Protein AF-A0A819R8W4-F1 (afdb_monomer_lite)

Radius of gyration: 30.44 Å; chains: 1; bounding box: 72×54×70 Å

Sequence (232 aa):
MNHWIYLTEEINNDDEQEVPGNDEDNIDEPPKRHFRCRLLKTDFSFSNVCKHADYIHDYRADLDNNLWFCLTMVFPATQPRIDLERLIRSEASRTSITSIVGIQNCFIRENKEYRSKIKTDSNDIEYILSTEGENINALMTYYQIFDLCRIYTNNIHRMVEIFGIEAANRTLIREINRIFLDYMTYEGVYKSCNRFGLKTNGSSLQKRTFKTSTTSLKEVLLYDEHEQLKSP

InterPro domains:
  IPR007081 RNA polymerase Rpb1, domain 5 [PF04998] (89-182)
  IPR045867 DNA-directed RNA polymerase, subunit beta-prime [PTHR19376] (51-231)

Secondary structure (DSSP, 8-state):
---------------------------PPPP-----------HHHHHHHHHH-TTEEEEEE-TTT---EEEEE---TTSPPP-HHHHHHHHHTT--SS--TTEEEEEEEE-TTHHHH--SS-----EEEEEEE--HHHHGGGTTTS-GGG---S-HHHHHHHH-HHHHHHHHHHHHHHHHHHHHHTTSS---TTTTTHHHHS-HHHHHHHT-HHHHHHHHHHHT--------

Structure (mmCIF, N/CA/C/O backbone):
data_AF-A0A819R8W4-F1
#
_entry.id   AF-A0A819R8W4-F1
#
loop_
_atom_site.group_PDB
_atom_site.id
_atom_site.type_symbol
_atom_site.label_atom_id
_atom_site.label_alt_id
_atom_site.label_comp_id
_atom_site.label_asym_id
_atom_site.label_entity_id
_atom_site.label_seq_id
_atom_site.pdbx_PDB_ins_code
_atom_site.Cartn_x
_atom_site.Cartn_y
_atom_site.Cartn_z
_atom_site.occupancy
_atom_site.B_iso_or_equiv
_atom_site.auth_seq_id
_atom_site.auth_comp_id
_atom_site.auth_asym_id
_atom_site.auth_atom_id
_atom_site.pdbx_PDB_model_num
ATOM 1 N N . MET A 1 1 ? -8.411 4.639 0.342 1.00 29.98 1 MET A N 1
ATOM 2 C CA . MET A 1 1 ? -8.645 3.637 1.403 1.00 29.98 1 MET A CA 1
ATOM 3 C C . MET A 1 1 ? -7.505 2.660 1.264 1.00 29.98 1 MET A C 1
ATOM 5 O O . MET A 1 1 ? -7.318 2.143 0.172 1.00 29.98 1 MET A O 1
ATOM 9 N N . ASN A 1 2 ? -6.640 2.590 2.275 1.00 27.09 2 ASN A N 1
ATOM 10 C CA . ASN A 1 2 ? -5.274 2.102 2.085 1.00 27.09 2 ASN A CA 1
ATOM 11 C C . ASN A 1 2 ? -5.127 0.736 2.738 1.00 27.09 2 ASN A C 1
ATOM 13 O O . ASN A 1 2 ? -5.536 0.540 3.889 1.00 27.09 2 ASN A O 1
ATOM 17 N N . HIS A 1 3 ? -4.587 -0.194 1.961 1.00 27.64 3 HIS A N 1
ATOM 18 C CA . HIS A 1 3 ? -4.858 -1.605 2.125 1.00 27.64 3 HIS A CA 1
ATOM 19 C C . HIS A 1 3 ? -3.552 -2.384 2.288 1.00 27.64 3 HIS A C 1
ATOM 21 O O . HIS A 1 3 ? -2.772 -2.503 1.352 1.00 27.64 3 HIS A O 1
ATOM 27 N N . TRP A 1 4 ? -3.283 -2.829 3.521 1.00 26.86 4 TRP A N 1
ATOM 28 C CA . TRP A 1 4 ? -1.947 -3.232 3.973 1.00 26.86 4 TRP A CA 1
ATOM 29 C C . TRP A 1 4 ? -1.802 -4.754 4.072 1.00 26.86 4 TRP A C 1
ATOM 31 O O . TRP A 1 4 ? -2.498 -5.374 4.875 1.00 26.86 4 TRP A O 1
ATOM 41 N N . ILE A 1 5 ? -0.857 -5.333 3.325 1.00 29.25 5 ILE A N 1
ATOM 42 C CA . ILE A 1 5 ? -0.501 -6.761 3.378 1.00 29.25 5 ILE A CA 1
ATOM 43 C C . ILE A 1 5 ? 0.900 -6.919 3.985 1.00 29.25 5 ILE A C 1
ATOM 45 O O . ILE A 1 5 ? 1.868 -6.430 3.413 1.00 29.25 5 ILE A O 1
ATOM 49 N N . TYR A 1 6 ? 0.972 -7.608 5.128 1.00 29.94 6 TYR A N 1
ATOM 50 C CA . TYR A 1 6 ? 2.172 -7.934 5.914 1.00 29.94 6 TYR A CA 1
ATOM 51 C C . TYR A 1 6 ? 3.046 -9.006 5.241 1.00 29.94 6 TYR A C 1
ATOM 53 O O . TYR A 1 6 ? 2.430 -9.934 4.731 1.00 29.94 6 TYR A O 1
ATOM 61 N N . LEU A 1 7 ? 4.401 -8.927 5.297 1.00 33.81 7 LEU A N 1
ATOM 62 C CA . LEU A 1 7 ? 5.364 -10.065 5.150 1.00 33.81 7 LEU A CA 1
ATOM 63 C C . LEU A 1 7 ? 6.895 -9.793 5.229 1.00 33.81 7 LEU A C 1
ATOM 65 O O . LEU A 1 7 ? 7.342 -8.657 5.171 1.00 33.81 7 LEU A O 1
ATOM 69 N N . THR A 1 8 ? 7.709 -10.842 5.386 1.00 29.11 8 THR A N 1
ATOM 70 C CA . THR A 1 8 ? 9.073 -10.779 5.949 1.00 29.11 8 THR A CA 1
ATOM 71 C C . THR A 1 8 ? 10.229 -10.867 4.936 1.00 29.11 8 THR A C 1
ATOM 73 O O . THR A 1 8 ? 10.141 -11.702 4.044 1.00 29.11 8 THR A O 1
ATOM 76 N N . GLU A 1 9 ? 11.360 -10.173 5.149 1.00 30.03 9 GLU A N 1
ATOM 77 C CA . GLU A 1 9 ? 12.674 -10.568 4.587 1.00 30.03 9 GLU A CA 1
ATOM 78 C C . GLU A 1 9 ? 13.858 -9.962 5.382 1.00 30.03 9 GLU A C 1
ATOM 80 O O . GLU A 1 9 ? 13.752 -8.839 5.877 1.00 30.03 9 GLU A O 1
ATOM 85 N N . GLU A 1 10 ? 14.961 -10.712 5.525 1.00 30.31 10 GLU A N 1
ATOM 86 C CA . GLU A 1 10 ? 16.166 -10.363 6.307 1.00 30.31 10 GLU A CA 1
ATOM 87 C C . GLU A 1 10 ? 17.336 -9.932 5.403 1.00 30.31 10 GLU A C 1
ATOM 89 O O . GLU A 1 10 ? 17.687 -10.664 4.478 1.00 30.31 10 GLU A O 1
ATOM 94 N N . ILE A 1 11 ? 18.020 -8.820 5.716 1.00 33.00 11 ILE A N 1
ATOM 95 C CA . ILE A 1 11 ? 19.378 -8.519 5.214 1.00 33.00 11 ILE A CA 1
ATOM 96 C C . ILE A 1 11 ? 20.196 -7.861 6.342 1.00 33.00 11 ILE A C 1
ATOM 98 O O . ILE A 1 11 ? 19.704 -6.962 7.022 1.00 33.00 11 ILE A O 1
ATOM 102 N N . ASN A 1 12 ? 21.435 -8.328 6.541 1.00 28.22 12 ASN A N 1
ATOM 103 C CA . ASN A 1 12 ? 22.363 -7.845 7.573 1.00 28.22 12 ASN A CA 1
ATOM 104 C C . ASN A 1 12 ? 23.035 -6.503 7.219 1.00 28.22 12 ASN A C 1
ATOM 106 O O . ASN A 1 12 ? 23.137 -6.132 6.050 1.00 28.22 12 ASN A O 1
ATOM 110 N N . ASN A 1 13 ? 23.498 -5.812 8.265 1.00 31.56 13 ASN A N 1
ATOM 111 C CA . ASN A 1 13 ? 24.161 -4.503 8.239 1.00 31.56 13 ASN A CA 1
ATOM 112 C C . ASN A 1 13 ? 25.683 -4.589 7.971 1.00 31.56 13 ASN A C 1
ATOM 114 O O . ASN A 1 13 ? 26.210 -5.662 7.676 1.00 31.56 13 ASN A O 1
ATOM 118 N N . ASP A 1 14 ? 26.329 -3.433 8.189 1.00 26.78 14 ASP A N 1
ATOM 119 C CA . ASP A 1 14 ? 27.761 -3.155 8.403 1.00 26.78 14 ASP A CA 1
ATOM 120 C C . ASP A 1 14 ? 28.467 -2.664 7.109 1.00 26.78 14 ASP A C 1
ATOM 122 O O . ASP A 1 14 ? 28.271 -3.229 6.035 1.00 26.78 14 ASP A O 1
ATOM 126 N N . ASP A 1 15 ? 29.196 -1.534 7.072 1.00 29.19 15 ASP A N 1
ATOM 127 C CA . ASP A 1 15 ? 29.899 -0.776 8.131 1.00 29.19 15 ASP A CA 1
ATOM 128 C C . ASP A 1 15 ? 29.701 0.772 8.082 1.00 29.19 15 ASP A C 1
ATOM 130 O O . ASP A 1 15 ? 29.297 1.342 7.065 1.00 29.19 15 ASP A O 1
ATOM 134 N N . GLU A 1 16 ? 30.051 1.466 9.179 1.00 27.66 16 GLU A N 1
ATOM 135 C CA . GLU A 1 16 ? 30.148 2.940 9.307 1.00 27.66 16 GLU A CA 1
ATOM 136 C C . GLU A 1 16 ? 31.613 3.473 9.234 1.00 27.66 16 GLU A C 1
ATOM 138 O O . GLU A 1 16 ? 32.563 2.696 9.245 1.00 27.66 16 GLU A O 1
ATOM 143 N N . GLN A 1 17 ? 31.768 4.814 9.312 1.00 27.42 17 GLN A N 1
ATOM 144 C CA . GLN A 1 17 ? 32.985 5.602 9.661 1.00 27.42 17 GLN A CA 1
ATOM 145 C C . GLN A 1 17 ? 34.006 5.868 8.518 1.00 27.42 17 GLN A C 1
ATOM 147 O O . GLN A 1 17 ? 34.204 5.042 7.638 1.00 27.42 17 GLN A O 1
ATOM 152 N N . GLU A 1 18 ? 34.691 7.023 8.418 1.00 25.81 18 GLU A N 1
ATOM 153 C CA . GLU A 1 18 ? 34.688 8.274 9.214 1.00 25.81 18 GLU A CA 1
ATOM 154 C C . GLU A 1 18 ? 35.167 9.492 8.369 1.00 25.81 18 GLU A C 1
ATOM 156 O O . GLU A 1 18 ? 35.577 9.335 7.218 1.00 25.81 18 GLU A O 1
ATOM 161 N N . VAL A 1 19 ? 35.129 10.715 8.926 1.00 30.14 19 VAL A N 1
ATOM 162 C CA . VAL A 1 19 ? 35.476 11.995 8.253 1.00 30.14 19 VAL A CA 1
ATOM 163 C C . VAL A 1 19 ? 36.651 12.703 8.945 1.00 30.14 19 VAL A C 1
ATOM 165 O O . VAL A 1 19 ? 36.695 12.736 10.173 1.00 30.14 19 VAL A O 1
ATOM 168 N N . PRO A 1 20 ? 37.528 13.391 8.187 1.00 27.83 20 PRO A N 1
ATOM 169 C CA . PRO A 1 20 ? 38.067 14.676 8.653 1.00 27.83 20 PRO A CA 1
ATOM 170 C C . PRO A 1 20 ? 38.037 15.800 7.589 1.00 27.83 20 PRO A C 1
ATOM 172 O O . PRO A 1 20 ? 38.145 15.548 6.390 1.00 27.83 20 PRO A O 1
ATOM 175 N N . GLY A 1 21 ? 37.911 17.057 8.044 1.00 25.00 21 GLY A N 1
ATOM 176 C CA . GLY A 1 21 ? 38.137 18.273 7.234 1.00 25.00 21 GLY A CA 1
ATOM 177 C C . GLY A 1 21 ? 39.636 18.602 7.062 1.00 25.00 21 GLY A C 1
ATOM 178 O O . GLY A 1 21 ? 40.483 17.822 7.488 1.00 25.00 21 GLY A O 1
ATOM 179 N N . ASN A 1 22 ? 40.044 19.744 6.499 1.00 25.38 22 ASN A N 1
ATOM 180 C CA . ASN A 1 22 ? 39.301 20.963 6.144 1.00 25.38 22 ASN A CA 1
ATOM 181 C C . ASN A 1 22 ? 40.111 21.792 5.094 1.00 25.38 22 ASN A C 1
ATOM 183 O O . ASN A 1 22 ? 41.208 21.381 4.725 1.00 25.38 22 ASN A O 1
ATOM 187 N N . ASP A 1 23 ? 39.596 22.969 4.707 1.00 25.84 23 ASP A N 1
ATOM 188 C CA . ASP A 1 23 ? 40.301 24.128 4.096 1.00 25.84 23 ASP A CA 1
ATOM 189 C C . ASP A 1 23 ? 40.414 24.267 2.544 1.00 25.84 23 ASP A C 1
ATOM 191 O O . ASP A 1 23 ? 41.297 23.731 1.883 1.00 25.84 23 ASP A O 1
ATOM 195 N N . GLU A 1 24 ? 39.504 25.111 2.028 1.00 28.67 24 GLU A N 1
ATOM 196 C CA . GLU A 1 24 ? 39.645 26.198 1.024 1.00 28.67 24 GLU A CA 1
ATOM 197 C C . GLU A 1 24 ? 40.112 25.951 -0.442 1.00 28.67 24 GLU A C 1
ATOM 199 O O . GLU A 1 24 ? 41.286 25.808 -0.775 1.00 28.67 24 GLU A O 1
ATOM 204 N N . ASP A 1 25 ? 39.126 26.094 -1.342 1.00 32.88 25 ASP A N 1
ATOM 205 C CA . ASP A 1 25 ? 39.148 26.815 -2.627 1.00 32.88 25 ASP A CA 1
ATOM 206 C C . ASP A 1 25 ? 40.275 26.568 -3.654 1.00 32.88 25 ASP A C 1
ATOM 208 O O . ASP A 1 25 ? 41.183 27.378 -3.843 1.00 32.88 25 ASP A O 1
ATOM 212 N N . ASN A 1 26 ? 40.071 25.555 -4.506 1.00 27.78 26 ASN A N 1
ATOM 213 C CA . ASN A 1 26 ? 40.420 25.632 -5.933 1.00 27.78 26 ASN A CA 1
ATOM 214 C C . ASN A 1 26 ? 39.303 25.016 -6.796 1.00 27.78 26 ASN A C 1
ATOM 216 O O . ASN A 1 26 ? 38.892 23.876 -6.583 1.00 27.78 26 ASN A O 1
ATOM 220 N N . ILE A 1 27 ? 38.810 25.771 -7.785 1.00 35.06 27 ILE A N 1
ATOM 221 C CA . ILE A 1 27 ? 37.805 25.299 -8.751 1.00 35.06 27 ILE A CA 1
ATOM 222 C C . ILE A 1 27 ? 38.537 24.630 -9.921 1.00 35.06 27 ILE A C 1
ATOM 224 O O . ILE A 1 27 ? 38.795 25.263 -10.945 1.00 35.06 27 ILE A O 1
ATOM 228 N N . ASP A 1 28 ? 38.870 23.350 -9.765 1.00 33.34 28 ASP A N 1
ATOM 229 C CA . ASP A 1 28 ? 39.413 22.532 -10.853 1.00 33.34 28 ASP A CA 1
ATOM 230 C C . ASP A 1 28 ? 38.293 21.982 -11.755 1.00 33.34 28 ASP A C 1
ATOM 232 O O . ASP A 1 28 ? 37.333 21.357 -11.294 1.00 33.34 28 ASP A O 1
ATOM 236 N N . GLU A 1 29 ? 38.426 22.177 -13.073 1.00 34.22 29 GLU A N 1
ATOM 237 C CA . GLU A 1 29 ? 37.558 21.527 -14.061 1.00 34.22 29 GLU A CA 1
ATOM 238 C C . GLU A 1 29 ? 37.689 19.990 -13.979 1.00 34.22 29 GLU A C 1
ATOM 240 O O . GLU A 1 29 ? 38.801 19.467 -13.846 1.00 34.22 29 GLU A O 1
ATOM 245 N N . PRO A 1 30 ? 36.594 19.218 -14.128 1.00 31.61 30 PRO A N 1
ATOM 246 C CA . PRO A 1 30 ? 36.661 17.766 -14.018 1.00 31.61 30 PRO A CA 1
ATOM 247 C C . PRO A 1 30 ? 37.556 17.161 -15.118 1.00 31.61 30 PRO A C 1
ATOM 249 O O . PRO A 1 30 ? 37.399 17.483 -16.304 1.00 31.61 30 PRO A O 1
ATOM 252 N N . PRO A 1 31 ? 38.473 16.235 -14.775 1.00 28.98 31 PRO A N 1
ATOM 253 C CA . PRO A 1 31 ? 39.447 15.715 -15.723 1.00 28.98 31 PRO A CA 1
ATOM 254 C C . PRO A 1 31 ? 38.762 14.917 -16.836 1.00 28.98 31 PRO A C 1
ATOM 256 O O . PRO A 1 31 ? 38.047 13.943 -16.583 1.00 28.98 31 PRO A O 1
ATOM 259 N N . LYS A 1 32 ? 39.044 15.288 -18.091 1.00 32.16 32 LYS A N 1
ATOM 260 C CA . LYS A 1 32 ? 38.551 14.618 -19.307 1.00 32.16 32 LYS A CA 1
ATOM 261 C C . LYS A 1 32 ? 39.149 13.210 -19.438 1.00 32.16 32 LYS A C 1
ATOM 263 O O . LYS A 1 32 ? 40.099 12.983 -20.185 1.00 32.16 32 LYS A O 1
ATOM 268 N N . ARG A 1 33 ? 38.592 12.244 -18.702 1.00 29.75 33 ARG A N 1
ATOM 269 C CA . ARG A 1 33 ? 38.975 10.827 -18.770 1.00 29.75 33 ARG A CA 1
ATOM 270 C C . ARG A 1 33 ? 38.584 10.247 -20.132 1.00 29.75 33 ARG A C 1
ATOM 272 O O . ARG A 1 33 ? 37.415 9.978 -20.396 1.00 29.75 33 ARG A O 1
ATOM 279 N N . HIS A 1 34 ? 39.572 10.013 -20.995 1.00 30.31 34 HIS A N 1
ATOM 280 C CA . HIS A 1 34 ? 39.388 9.225 -22.215 1.00 30.31 34 HIS A CA 1
ATOM 281 C C . HIS A 1 34 ? 39.118 7.752 -21.861 1.00 30.31 34 HIS A C 1
ATOM 283 O O . HIS A 1 34 ? 40.042 6.954 -21.697 1.00 30.31 34 HIS A O 1
ATOM 289 N N . PHE A 1 35 ? 37.842 7.375 -21.773 1.00 27.83 35 PHE A N 1
ATOM 290 C CA . PHE A 1 35 ? 37.439 5.983 -21.583 1.00 27.83 35 PHE A CA 1
ATOM 291 C C . PHE A 1 35 ? 37.634 5.173 -22.870 1.00 27.83 35 PHE A C 1
ATOM 293 O O . PHE A 1 35 ? 36.845 5.231 -23.816 1.00 27.83 35 PHE A O 1
ATOM 300 N N . ARG A 1 36 ? 38.715 4.390 -22.898 1.00 26.67 36 ARG A N 1
ATOM 301 C CA . ARG A 1 36 ? 39.070 3.486 -23.996 1.00 26.67 36 ARG A CA 1
ATOM 302 C C . ARG A 1 36 ? 38.192 2.228 -23.957 1.00 26.67 36 ARG A C 1
ATOM 304 O O . ARG A 1 36 ? 38.630 1.174 -23.505 1.00 26.67 36 ARG A O 1
ATOM 311 N N . CYS A 1 37 ? 36.951 2.350 -24.424 1.00 30.33 37 CYS A N 1
ATOM 312 C CA . CYS A 1 37 ? 35.981 1.253 -24.429 1.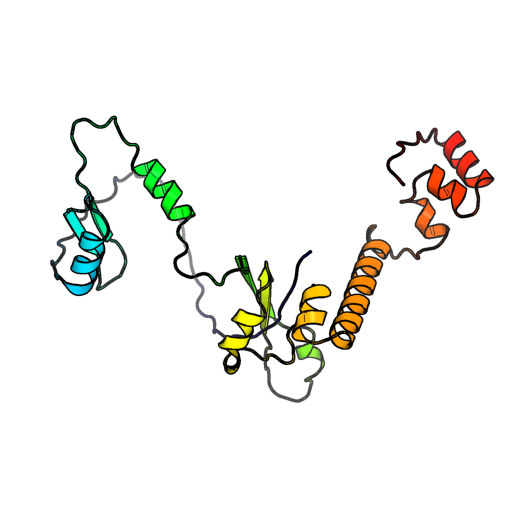00 30.33 37 CYS A CA 1
ATOM 313 C C . CYS A 1 37 ? 36.440 0.093 -25.329 1.00 30.33 37 CYS A C 1
ATOM 315 O O . CYS A 1 37 ? 36.683 0.274 -26.526 1.00 30.33 37 CYS A O 1
ATOM 317 N N . ARG A 1 38 ? 36.527 -1.115 -24.763 1.00 30.00 38 ARG A N 1
ATOM 318 C CA . ARG A 1 38 ? 36.745 -2.356 -25.515 1.00 30.00 38 ARG A CA 1
ATOM 319 C C . ARG A 1 38 ? 35.391 -2.805 -26.074 1.00 30.00 38 ARG A C 1
ATOM 321 O O . ARG A 1 38 ? 34.535 -3.258 -25.330 1.00 30.00 38 ARG A O 1
ATOM 328 N N . LEU A 1 39 ? 35.189 -2.634 -27.380 1.00 36.03 39 LEU A N 1
ATOM 329 C CA . LEU A 1 39 ? 33.935 -2.962 -28.070 1.00 36.03 39 LEU A CA 1
ATOM 330 C C . LEU A 1 39 ? 33.688 -4.480 -28.100 1.00 36.03 39 LEU A C 1
ATOM 332 O O . LEU A 1 39 ? 34.112 -5.158 -29.035 1.00 36.03 39 LEU A O 1
ATOM 336 N N . LEU A 1 40 ? 32.966 -5.005 -27.110 1.00 39.81 40 LEU A N 1
ATOM 337 C CA . LEU A 1 40 ? 32.351 -6.328 -27.188 1.00 39.81 40 LEU A CA 1
ATOM 338 C C . LEU A 1 40 ? 30.942 -6.190 -27.774 1.00 39.81 40 LEU A C 1
ATOM 340 O O . LEU A 1 40 ? 29.994 -5.801 -27.097 1.00 39.81 40 LEU A O 1
ATOM 344 N N . LYS A 1 41 ? 30.809 -6.506 -29.066 1.00 43.34 41 LYS A N 1
ATOM 345 C CA . LYS A 1 41 ? 29.503 -6.732 -29.690 1.00 43.34 41 LYS A CA 1
ATOM 346 C C . LYS A 1 41 ? 28.918 -8.035 -29.148 1.00 43.34 41 LYS A C 1
ATOM 348 O O . LYS A 1 41 ? 29.365 -9.110 -29.534 1.00 43.34 41 LYS A O 1
ATOM 353 N N . THR A 1 42 ? 27.908 -7.949 -28.288 1.00 42.50 42 THR A N 1
ATOM 354 C CA . THR A 1 42 ? 27.016 -9.081 -28.004 1.00 42.50 42 THR A CA 1
ATOM 355 C C . THR A 1 42 ? 25.734 -8.903 -28.812 1.00 42.50 42 THR A C 1
ATOM 357 O O . THR A 1 42 ? 24.849 -8.127 -28.445 1.00 42.50 42 THR A O 1
ATOM 360 N N . ASP A 1 43 ? 25.636 -9.610 -29.935 1.00 50.56 43 ASP A N 1
ATOM 361 C CA . ASP A 1 43 ? 24.649 -9.319 -30.985 1.00 50.56 43 ASP A CA 1
ATOM 362 C C . ASP A 1 43 ? 23.182 -9.606 -30.593 1.00 50.56 43 ASP A C 1
ATOM 364 O O . ASP A 1 43 ? 22.257 -9.141 -31.262 1.00 50.56 43 ASP A O 1
ATOM 368 N N . PHE A 1 44 ? 22.937 -10.348 -29.506 1.00 48.62 44 PHE A N 1
ATOM 369 C CA . PHE A 1 44 ? 21.600 -10.844 -29.163 1.00 48.62 44 PHE A CA 1
ATOM 370 C C . PHE A 1 44 ? 20.619 -9.725 -28.770 1.00 48.62 44 PHE A C 1
ATOM 372 O O . PHE A 1 44 ? 19.549 -9.615 -29.370 1.00 48.62 44 PHE A O 1
ATOM 379 N N . SER A 1 45 ? 21.003 -8.852 -27.827 1.00 54.22 45 SER A N 1
ATOM 380 C CA . SER A 1 45 ? 20.183 -7.696 -27.418 1.00 54.22 45 SER A CA 1
ATOM 381 C C . SER A 1 45 ? 20.087 -6.652 -28.540 1.00 54.22 45 SER A C 1
ATOM 383 O O . SER A 1 45 ? 18.992 -6.223 -28.912 1.00 54.22 45 SER A O 1
ATOM 385 N N . PHE A 1 46 ? 21.229 -6.343 -29.170 1.00 57.72 46 PHE A N 1
ATOM 386 C CA . PHE A 1 46 ? 21.340 -5.422 -30.306 1.00 57.72 46 PHE A CA 1
ATOM 387 C C . PHE A 1 46 ? 20.335 -5.744 -31.421 1.00 57.72 46 PHE A C 1
ATOM 389 O O . PHE A 1 46 ? 19.597 -4.871 -31.878 1.00 57.72 46 PHE A O 1
ATOM 396 N N . SER A 1 47 ? 20.251 -7.019 -31.819 1.00 57.22 47 SER A N 1
ATOM 397 C CA . SER A 1 47 ? 19.385 -7.428 -32.925 1.00 57.22 47 SER A CA 1
ATOM 398 C C . SER A 1 47 ? 17.888 -7.317 -32.625 1.00 57.22 47 SER A C 1
ATOM 400 O O . SER A 1 47 ? 17.105 -7.365 -33.567 1.00 57.22 47 SER A O 1
ATOM 402 N N . ASN A 1 48 ? 17.463 -7.211 -31.364 1.00 63.91 48 ASN A N 1
ATOM 403 C CA . ASN A 1 48 ? 16.046 -7.086 -31.011 1.00 63.91 48 ASN A CA 1
ATOM 404 C C . ASN A 1 48 ? 15.629 -5.618 -30.878 1.00 63.91 48 ASN A C 1
ATOM 406 O O . ASN A 1 48 ? 14.580 -5.243 -31.396 1.00 63.91 48 ASN A O 1
ATOM 410 N N . VAL A 1 49 ? 16.480 -4.770 -30.288 1.00 67.50 49 VAL A N 1
ATOM 411 C CA . VAL A 1 49 ? 16.219 -3.324 -30.164 1.00 67.50 49 VAL A CA 1
ATOM 412 C C . VAL A 1 49 ? 16.087 -2.671 -31.546 1.00 67.50 49 VAL A C 1
ATOM 414 O O . VAL A 1 49 ? 15.087 -2.009 -31.821 1.00 67.50 49 VAL A O 1
ATOM 417 N N . CYS A 1 50 ? 17.026 -2.933 -32.462 1.00 63.75 50 CYS A N 1
ATOM 418 C CA . CYS A 1 50 ? 17.006 -2.349 -33.809 1.00 63.75 50 CYS A CA 1
ATOM 419 C C . CYS A 1 50 ? 15.890 -2.905 -34.724 1.00 63.75 50 CYS A C 1
ATOM 421 O O . CYS A 1 50 ? 15.645 -2.345 -35.785 1.00 63.75 50 CYS A O 1
ATOM 423 N N . LYS A 1 51 ? 15.198 -3.993 -34.341 1.00 69.44 51 LYS A N 1
ATOM 424 C CA . LYS A 1 51 ? 14.021 -4.520 -35.069 1.00 69.44 51 LYS A CA 1
ATOM 425 C C . LYS A 1 51 ? 12.697 -3.895 -34.621 1.00 69.44 51 LYS A C 1
ATOM 427 O O . LYS A 1 51 ? 11.683 -4.123 -35.274 1.00 69.44 51 LYS A O 1
ATOM 432 N N . HIS A 1 52 ? 12.667 -3.186 -33.492 1.00 69.31 52 HIS A N 1
ATOM 433 C CA . HIS A 1 52 ? 11.427 -2.653 -32.916 1.00 69.31 52 HIS A CA 1
ATOM 434 C C . HIS A 1 52 ? 11.168 -1.173 -33.224 1.00 69.31 52 HIS A C 1
ATOM 436 O O . HIS A 1 52 ? 10.054 -0.712 -32.986 1.00 69.31 52 HIS A O 1
ATOM 442 N N . ALA A 1 53 ? 12.139 -0.432 -33.769 1.00 73.62 53 ALA A N 1
ATOM 443 C CA . ALA A 1 53 ? 11.926 0.953 -34.183 1.00 73.62 53 ALA A CA 1
ATOM 444 C C . ALA A 1 53 ? 12.803 1.353 -35.377 1.00 73.62 53 ALA A C 1
ATOM 446 O O . ALA A 1 53 ? 14.030 1.322 -35.292 1.00 73.62 53 ALA A O 1
ATOM 447 N N . ASP A 1 54 ? 12.162 1.841 -36.442 1.00 75.62 54 ASP A N 1
ATOM 448 C CA . ASP A 1 54 ? 12.799 2.240 -37.710 1.00 75.62 54 ASP A CA 1
ATOM 449 C C . ASP A 1 54 ? 13.808 3.399 -37.574 1.00 75.62 54 ASP A C 1
ATOM 451 O O . ASP A 1 54 ? 14.630 3.630 -38.459 1.00 75.62 54 ASP A O 1
ATOM 455 N N . TYR A 1 55 ? 13.751 4.142 -36.463 1.00 80.88 55 TYR A N 1
ATOM 456 C CA . TYR A 1 55 ? 14.615 5.292 -36.184 1.00 80.88 55 TYR A CA 1
ATOM 457 C C . TYR A 1 55 ? 15.901 4.932 -35.418 1.00 80.88 55 TYR A C 1
ATOM 459 O O . TYR A 1 55 ? 16.738 5.812 -35.215 1.00 80.88 55 TYR A O 1
ATOM 467 N N . ILE A 1 56 ? 16.077 3.681 -34.970 1.00 82.25 56 ILE A N 1
ATOM 468 C CA . ILE A 1 56 ? 17.259 3.234 -34.210 1.00 82.25 56 ILE A CA 1
ATOM 469 C C . ILE A 1 56 ? 18.288 2.610 -35.161 1.00 82.25 56 ILE A C 1
ATOM 471 O O . ILE A 1 56 ? 18.001 1.625 -35.833 1.00 82.25 56 ILE A O 1
ATOM 475 N N . HIS A 1 57 ? 19.509 3.153 -35.181 1.00 81.44 57 HIS A N 1
ATOM 476 C CA . HIS A 1 57 ? 20.589 2.692 -36.063 1.00 81.44 57 HIS A CA 1
ATOM 477 C C . HIS A 1 57 ? 21.706 1.935 -35.323 1.00 81.44 57 HIS A C 1
ATOM 479 O O . HIS A 1 57 ? 22.276 0.988 -35.862 1.00 81.44 57 HIS A O 1
ATOM 485 N N . ASP A 1 58 ? 22.070 2.357 -34.110 1.00 79.94 58 ASP A N 1
ATOM 486 C CA . ASP A 1 58 ? 23.104 1.694 -33.302 1.00 79.94 58 ASP A CA 1
ATOM 487 C C . ASP A 1 58 ? 22.713 1.713 -31.818 1.00 79.94 58 ASP A C 1
ATOM 489 O O . ASP A 1 58 ? 22.114 2.676 -31.332 1.00 79.94 58 ASP A O 1
ATOM 493 N N . TYR A 1 59 ? 23.063 0.652 -31.100 1.00 84.19 59 TYR A N 1
ATOM 494 C CA . TYR A 1 59 ? 22.816 0.474 -29.676 1.00 84.19 59 TYR A CA 1
ATOM 495 C C . TYR A 1 59 ? 24.041 -0.187 -29.048 1.00 84.19 59 TYR A C 1
ATOM 497 O O . TYR A 1 59 ? 24.465 -1.267 -29.457 1.00 84.19 59 TYR A O 1
ATOM 505 N N . ARG A 1 60 ? 24.621 0.461 -28.040 1.00 83.38 60 ARG A N 1
ATOM 506 C CA . ARG A 1 60 ? 25.785 -0.046 -27.306 1.00 83.38 60 ARG A CA 1
ATOM 507 C C . ARG A 1 60 ? 25.493 0.034 -25.819 1.00 83.38 60 ARG A C 1
ATOM 509 O O . ARG A 1 60 ? 24.992 1.056 -25.367 1.00 83.38 60 ARG A O 1
ATOM 516 N N . ALA A 1 61 ? 25.831 -1.002 -25.069 1.00 83.75 61 ALA A N 1
ATOM 517 C CA . ALA A 1 61 ? 25.698 -1.029 -23.618 1.00 83.75 61 ALA A CA 1
ATOM 518 C C . ALA A 1 61 ? 26.976 -1.589 -22.992 1.00 83.75 61 ALA A C 1
ATOM 520 O O . ALA A 1 61 ? 27.651 -2.425 -23.597 1.00 83.75 61 ALA A O 1
ATOM 521 N N . ASP A 1 62 ? 27.300 -1.120 -21.792 1.00 87.69 62 ASP A N 1
ATOM 522 C CA . ASP A 1 62 ? 28.336 -1.712 -20.950 1.00 87.69 62 ASP A CA 1
ATOM 523 C C . ASP A 1 62 ? 27.774 -2.963 -20.272 1.00 87.69 62 ASP A C 1
ATOM 525 O O . ASP A 1 62 ? 26.997 -2.854 -19.331 1.00 87.69 62 ASP A O 1
ATOM 529 N N . LEU A 1 63 ? 28.134 -4.148 -20.764 1.00 79.75 63 LEU A N 1
ATOM 530 C CA . LEU A 1 63 ? 27.683 -5.422 -20.189 1.00 79.75 63 LEU A CA 1
ATOM 531 C C . LEU A 1 63 ? 28.542 -5.882 -19.006 1.00 79.75 63 LEU A C 1
ATOM 533 O O . LEU A 1 63 ? 28.105 -6.744 -18.246 1.00 79.75 63 LEU A O 1
ATOM 537 N N . ASP A 1 64 ? 29.744 -5.319 -18.856 1.00 84.56 64 ASP A N 1
ATOM 538 C CA . ASP A 1 64 ? 30.680 -5.697 -17.799 1.00 84.56 64 ASP A CA 1
ATOM 539 C C . ASP A 1 64 ? 30.287 -5.011 -16.479 1.00 84.56 64 ASP A C 1
ATOM 541 O O . ASP A 1 64 ? 30.294 -5.644 -15.426 1.00 84.56 64 ASP A O 1
ATOM 545 N N . ASN A 1 65 ? 29.893 -3.729 -16.536 1.00 84.25 65 ASN A N 1
ATOM 546 C CA . ASN A 1 65 ? 29.542 -2.930 -15.353 1.00 84.25 65 ASN A CA 1
ATOM 547 C C . ASN A 1 65 ? 28.075 -2.457 -15.315 1.00 84.25 65 ASN A C 1
ATOM 549 O O . ASN A 1 65 ? 27.642 -1.942 -14.288 1.00 84.25 65 ASN A O 1
ATOM 553 N N . ASN A 1 66 ? 27.308 -2.578 -16.408 1.00 83.75 66 ASN A N 1
ATOM 554 C CA . ASN A 1 66 ? 25.918 -2.092 -16.528 1.00 83.75 66 ASN A CA 1
ATOM 555 C C . ASN A 1 66 ? 25.720 -0.588 -16.220 1.00 83.75 66 ASN A C 1
ATOM 557 O O . ASN A 1 66 ? 24.618 -0.152 -15.894 1.00 83.75 66 ASN A O 1
ATOM 561 N N . LEU A 1 67 ? 26.778 0.223 -16.351 1.00 87.88 67 LEU A N 1
ATOM 562 C CA . LEU A 1 67 ? 26.780 1.640 -15.957 1.00 87.88 67 LEU A CA 1
ATOM 563 C C . LEU A 1 67 ? 26.156 2.589 -16.989 1.00 87.88 67 LEU A C 1
ATOM 565 O O . LEU A 1 67 ? 25.686 3.666 -16.625 1.00 87.88 67 LEU A O 1
ATOM 569 N N . TRP A 1 68 ? 26.199 2.247 -18.278 1.00 86.00 68 TRP A N 1
ATOM 570 C CA . TRP A 1 68 ? 25.739 3.133 -19.348 1.00 86.00 68 TRP A CA 1
ATOM 571 C C . TRP A 1 68 ? 25.272 2.369 -20.587 1.00 86.00 68 TRP A C 1
ATOM 573 O O . TRP A 1 68 ? 25.724 1.262 -20.888 1.00 86.00 68 TRP A O 1
ATOM 583 N N . PHE A 1 69 ? 24.403 3.025 -21.354 1.00 88.44 69 PHE A N 1
ATOM 584 C CA . PHE A 1 69 ? 24.083 2.659 -22.726 1.00 88.44 69 PHE A CA 1
ATOM 585 C C . PHE A 1 69 ? 24.114 3.901 -23.624 1.00 88.44 69 PHE A C 1
ATOM 587 O O . PHE A 1 69 ? 23.966 5.034 -23.169 1.00 88.44 69 PHE A O 1
ATOM 594 N N . CYS A 1 70 ? 24.328 3.684 -24.915 1.00 86.06 70 CYS A N 1
ATOM 595 C CA . CYS A 1 70 ? 24.378 4.699 -25.952 1.00 86.06 70 CYS A CA 1
ATOM 596 C C . CYS A 1 70 ? 23.467 4.257 -27.101 1.00 86.06 70 CYS A C 1
ATOM 598 O O . CYS A 1 70 ? 23.666 3.189 -27.685 1.00 86.06 70 CYS A O 1
ATOM 600 N N . LEU A 1 71 ? 22.463 5.079 -27.408 1.00 86.94 71 LEU A N 1
ATOM 601 C CA . LEU A 1 71 ? 21.498 4.855 -28.478 1.00 86.94 71 LEU A CA 1
ATOM 602 C C . LEU A 1 71 ? 21.722 5.891 -29.584 1.00 86.94 71 LEU A C 1
ATOM 604 O O . LEU A 1 71 ? 21.625 7.092 -29.339 1.00 86.94 71 LEU A O 1
ATOM 608 N N . THR A 1 72 ? 22.001 5.434 -30.802 1.00 86.69 72 THR A N 1
ATOM 609 C CA . THR A 1 72 ? 22.122 6.295 -31.985 1.00 86.69 72 THR A CA 1
ATOM 610 C C . THR A 1 72 ? 20.824 6.235 -32.776 1.00 86.69 72 THR A C 1
ATOM 612 O O . THR A 1 72 ? 20.500 5.203 -33.369 1.00 86.69 72 THR A O 1
ATOM 615 N N . MET A 1 73 ? 20.091 7.348 -32.789 1.00 84.25 73 MET A N 1
ATOM 616 C CA . MET A 1 73 ? 18.857 7.509 -33.558 1.00 84.25 73 MET A CA 1
ATOM 617 C C . MET A 1 73 ? 19.087 8.397 -34.782 1.00 84.25 73 MET A C 1
ATOM 619 O O . MET A 1 73 ? 19.878 9.340 -34.726 1.00 84.25 73 MET A O 1
ATOM 623 N N . VAL A 1 74 ? 18.380 8.114 -35.875 1.00 85.31 74 VAL A N 1
ATOM 624 C CA . VAL A 1 74 ? 18.453 8.872 -37.131 1.00 85.31 74 VAL A CA 1
ATOM 625 C C . VAL A 1 74 ? 17.069 9.421 -37.463 1.00 85.31 74 VAL A C 1
ATOM 627 O O . VAL A 1 74 ? 16.115 8.663 -37.617 1.00 85.31 74 VAL A O 1
ATOM 630 N N . PHE A 1 75 ? 16.965 10.744 -37.594 1.00 83.69 75 PHE A N 1
ATOM 631 C CA . PHE A 1 75 ? 15.714 11.447 -37.892 1.00 83.69 75 PHE A CA 1
AT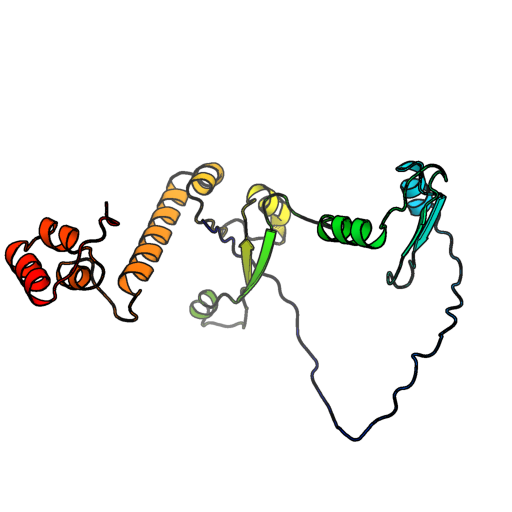OM 632 C C . PHE A 1 75 ? 15.767 12.109 -39.281 1.00 83.69 75 PHE A C 1
ATOM 634 O O . PHE A 1 75 ? 16.820 12.632 -39.661 1.00 83.69 75 PHE A O 1
ATOM 641 N N . PRO A 1 76 ? 14.659 12.136 -40.047 1.00 84.81 76 PRO A N 1
ATOM 642 C CA . PRO A 1 76 ? 14.592 12.867 -41.311 1.00 84.81 76 PRO A CA 1
ATOM 643 C C . PRO A 1 76 ? 14.823 14.375 -41.129 1.00 84.81 76 PRO A C 1
ATOM 645 O O . PRO A 1 76 ? 14.198 15.015 -40.285 1.00 84.81 76 PRO A O 1
ATOM 648 N N . ALA A 1 77 ? 15.653 14.971 -41.990 1.00 77.75 77 ALA A N 1
ATOM 649 C CA . ALA A 1 77 ? 16.025 16.392 -41.925 1.00 77.75 77 ALA A CA 1
ATOM 650 C C . ALA A 1 77 ? 14.862 17.390 -42.149 1.00 77.75 77 ALA A C 1
ATOM 652 O O . ALA A 1 77 ? 15.048 18.596 -42.014 1.00 77.75 77 ALA A O 1
ATOM 653 N N . THR A 1 78 ? 13.670 16.903 -42.504 1.00 80.81 78 THR A N 1
ATOM 654 C CA . THR A 1 78 ? 12.438 17.689 -42.676 1.00 80.81 78 THR A CA 1
ATOM 655 C C . THR A 1 78 ? 11.668 17.936 -41.375 1.00 80.81 78 THR A C 1
ATOM 657 O O . THR A 1 78 ? 10.711 18.710 -41.387 1.00 80.81 78 THR A O 1
ATOM 660 N N . GLN A 1 79 ? 12.036 17.294 -40.261 1.00 75.38 79 GLN A N 1
ATOM 661 C CA . GLN A 1 79 ? 11.354 17.478 -38.976 1.00 75.38 79 GLN A CA 1
ATOM 662 C C . GLN A 1 79 ? 11.794 18.765 -38.244 1.00 75.38 79 GLN A C 1
ATOM 664 O O . GLN A 1 79 ? 12.937 19.206 -38.385 1.00 75.38 79 GLN A O 1
ATOM 669 N N . PRO A 1 80 ? 10.905 19.382 -37.437 1.00 81.81 80 PRO A N 1
ATOM 670 C CA . PRO A 1 80 ? 11.271 20.497 -36.564 1.00 81.81 80 PRO A CA 1
ATOM 671 C C . PRO A 1 80 ? 12.275 20.056 -35.486 1.00 81.81 80 PRO A C 1
ATOM 673 O O . PRO A 1 80 ? 12.427 18.868 -35.211 1.00 81.81 80 PRO A O 1
ATOM 676 N N . ARG A 1 81 ? 12.938 21.017 -34.827 1.00 80.25 81 ARG A N 1
ATOM 677 C CA . ARG A 1 81 ? 13.848 20.733 -33.702 1.00 80.25 81 ARG A CA 1
ATOM 678 C C . ARG A 1 81 ? 13.120 19.975 -32.585 1.00 80.25 81 ARG A C 1
ATOM 680 O O . ARG A 1 81 ? 12.209 20.521 -31.968 1.00 80.25 81 ARG A O 1
ATOM 687 N N . ILE A 1 82 ? 13.561 18.747 -32.317 1.00 83.19 82 ILE A N 1
ATOM 688 C CA . ILE A 1 82 ? 13.050 17.888 -31.243 1.00 83.19 82 ILE A CA 1
ATOM 689 C C . ILE A 1 82 ? 13.903 18.098 -29.988 1.00 83.19 82 ILE A C 1
ATOM 691 O O . ILE A 1 82 ? 15.122 17.937 -30.027 1.00 83.19 82 ILE A O 1
ATOM 695 N N . ASP A 1 83 ? 13.258 18.415 -28.866 1.00 89.12 83 ASP A N 1
ATOM 696 C CA . ASP A 1 83 ? 13.879 18.387 -27.539 1.00 89.12 83 ASP A CA 1
ATOM 697 C C . ASP A 1 83 ? 13.920 16.936 -27.029 1.00 89.12 83 ASP A C 1
ATOM 699 O O . ASP A 1 83 ? 13.009 16.450 -26.351 1.00 89.12 83 ASP A O 1
ATOM 703 N N . LEU A 1 84 ? 14.973 16.219 -27.432 1.00 86.56 84 LEU A N 1
ATOM 704 C CA . LEU A 1 84 ? 15.200 14.831 -27.028 1.00 86.56 84 LEU A CA 1
ATOM 705 C C . LEU A 1 84 ? 15.454 14.701 -25.524 1.00 86.56 84 LEU A C 1
ATOM 707 O O . LEU A 1 84 ? 15.080 13.687 -24.948 1.00 86.56 84 LEU A O 1
ATOM 711 N N . GLU A 1 85 ? 16.051 15.703 -24.875 1.00 89.75 85 GLU A N 1
ATOM 712 C CA . GLU A 1 85 ? 16.343 15.650 -23.440 1.00 89.75 85 GLU A CA 1
ATOM 713 C C . GLU A 1 85 ? 15.044 15.617 -22.630 1.00 89.75 85 GLU A C 1
ATOM 715 O O . GLU A 1 85 ? 14.860 14.756 -21.765 1.00 89.75 85 GLU A O 1
ATOM 720 N N . ARG A 1 86 ? 14.101 16.511 -22.950 1.00 91.56 86 ARG A N 1
ATOM 721 C CA . ARG A 1 86 ? 12.786 16.533 -22.310 1.00 91.56 86 ARG A CA 1
ATOM 722 C C . ARG A 1 86 ? 11.975 15.276 -22.610 1.00 91.56 86 ARG A C 1
ATOM 724 O O . ARG A 1 86 ? 11.343 14.768 -21.689 1.00 91.56 86 ARG A O 1
ATOM 731 N N . LEU A 1 87 ? 12.015 14.773 -23.848 1.00 90.44 87 LEU A N 1
ATOM 732 C CA . LEU A 1 87 ? 11.314 13.546 -24.241 1.00 90.44 87 LEU A CA 1
ATOM 733 C C . LEU A 1 87 ? 11.867 12.312 -23.512 1.00 90.44 87 LEU A C 1
ATOM 735 O O . LEU A 1 87 ? 11.104 11.542 -22.936 1.00 90.44 87 LEU A O 1
ATOM 739 N N . ILE A 1 88 ? 13.192 12.144 -23.484 1.00 91.19 88 ILE A N 1
ATOM 740 C CA . ILE A 1 88 ? 13.848 11.041 -22.770 1.00 91.19 88 ILE A CA 1
ATOM 741 C C . ILE A 1 88 ? 13.552 11.144 -21.274 1.00 91.19 88 ILE A C 1
ATOM 743 O O . ILE A 1 88 ? 13.203 10.141 -20.663 1.00 91.19 88 ILE A O 1
ATOM 747 N N . ARG A 1 89 ? 13.606 12.3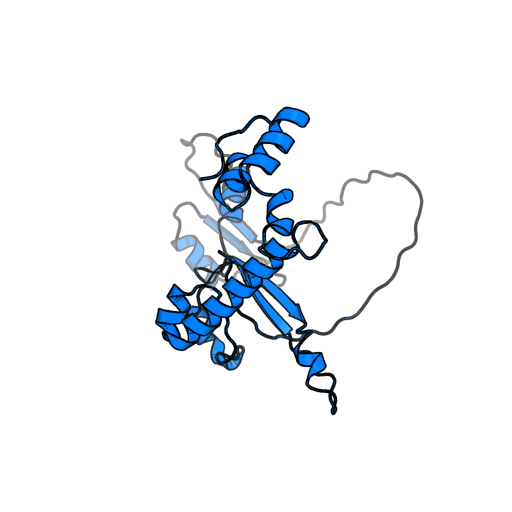45 -20.682 1.00 93.75 89 ARG A N 1
ATOM 748 C CA . ARG A 1 89 ? 13.265 12.555 -19.267 1.00 93.75 89 ARG A CA 1
ATOM 749 C C . ARG A 1 89 ? 11.801 12.218 -18.958 1.00 93.75 89 ARG A C 1
ATOM 751 O O . ARG A 1 89 ? 11.541 11.643 -17.904 1.00 93.75 89 ARG A O 1
ATOM 758 N N . SER A 1 90 ? 10.856 12.558 -19.841 1.00 94.19 90 SER A N 1
ATOM 759 C CA . SER A 1 90 ? 9.440 12.225 -19.640 1.00 94.19 90 SER A CA 1
ATOM 760 C C . SER A 1 90 ? 9.138 10.745 -19.843 1.00 94.19 90 SER A C 1
ATOM 762 O O . SER A 1 90 ? 8.302 10.210 -19.128 1.00 94.19 90 SER A O 1
ATOM 764 N N . GLU A 1 91 ? 9.802 10.066 -20.779 1.00 90.50 91 GLU A N 1
ATOM 765 C CA . GLU A 1 91 ? 9.601 8.625 -20.947 1.00 90.50 91 GLU A CA 1
ATOM 766 C C . GLU A 1 91 ? 10.319 7.827 -19.855 1.00 90.50 91 GLU A C 1
ATOM 768 O O . GLU A 1 91 ? 9.710 6.928 -19.286 1.00 90.50 91 GLU A O 1
ATOM 773 N N . ALA A 1 92 ? 11.533 8.213 -19.449 1.00 90.44 92 ALA A N 1
ATOM 774 C CA . ALA A 1 92 ? 12.259 7.573 -18.349 1.00 90.44 92 ALA A CA 1
ATOM 775 C C . ALA A 1 92 ? 11.495 7.618 -17.012 1.00 90.44 92 ALA A C 1
ATOM 777 O O . ALA A 1 92 ? 11.563 6.667 -16.239 1.00 90.44 92 ALA A O 1
ATOM 778 N N . SER A 1 93 ? 10.730 8.685 -16.740 1.00 89.50 93 SER A N 1
ATOM 779 C CA . SER A 1 93 ? 9.871 8.759 -15.547 1.00 89.50 93 SER A CA 1
ATOM 780 C C . SER A 1 93 ? 8.576 7.941 -15.654 1.00 89.50 93 SER A C 1
ATOM 782 O O . SER A 1 93 ? 7.901 7.737 -14.647 1.00 89.50 93 SER A O 1
ATOM 784 N N . ARG A 1 94 ? 8.220 7.469 -16.857 1.00 88.50 94 ARG A N 1
ATOM 785 C CA . ARG A 1 94 ? 7.032 6.641 -17.133 1.00 88.50 94 ARG A CA 1
ATOM 786 C C . ARG A 1 94 ? 7.368 5.160 -17.301 1.00 88.50 94 ARG A C 1
ATOM 788 O O . ARG A 1 94 ? 6.509 4.318 -17.047 1.00 88.50 94 ARG A O 1
ATOM 795 N N . THR A 1 95 ? 8.581 4.825 -17.739 1.00 88.25 95 THR A N 1
ATOM 796 C CA . THR A 1 95 ? 9.033 3.442 -17.909 1.00 88.25 95 THR A CA 1
ATOM 797 C C . THR A 1 95 ? 9.288 2.779 -16.561 1.00 88.25 95 THR A C 1
ATOM 799 O O . THR A 1 95 ? 10.284 3.064 -15.899 1.00 88.25 95 THR A O 1
ATOM 802 N N . SER A 1 96 ? 8.420 1.844 -16.178 1.00 84.12 96 SER A N 1
ATOM 803 C CA . SER A 1 96 ? 8.715 0.898 -15.102 1.00 84.12 96 SER A CA 1
ATOM 804 C C . SER A 1 96 ? 9.592 -0.243 -15.629 1.00 84.12 96 SER A C 1
ATOM 806 O O . SER A 1 96 ? 9.303 -0.806 -16.684 1.00 84.12 96 SER A O 1
ATOM 808 N N . ILE A 1 97 ? 10.656 -0.579 -14.893 1.00 85.81 97 ILE A N 1
ATOM 809 C CA . ILE A 1 97 ? 11.551 -1.708 -15.197 1.00 85.81 97 ILE A CA 1
ATOM 810 C C . ILE A 1 97 ? 10.867 -3.026 -14.812 1.00 85.81 97 ILE A C 1
ATOM 812 O O . ILE A 1 97 ? 10.782 -3.956 -15.612 1.00 85.81 97 ILE A O 1
ATOM 816 N N . THR A 1 98 ? 10.338 -3.081 -13.590 1.00 84.06 98 THR A N 1
ATOM 817 C CA . THR A 1 98 ? 9.475 -4.146 -13.080 1.00 84.06 98 THR A CA 1
ATOM 818 C C . THR A 1 98 ? 8.380 -3.517 -12.219 1.00 84.06 98 THR A C 1
ATOM 820 O O . THR A 1 98 ? 8.639 -2.654 -11.382 1.00 84.06 98 THR A O 1
ATOM 823 N N . SER A 1 99 ? 7.136 -3.950 -12.416 1.00 86.12 99 SER A N 1
ATOM 824 C CA . SER A 1 99 ? 6.001 -3.540 -11.583 1.00 86.12 99 SER A CA 1
ATOM 825 C C . SER A 1 99 ? 4.944 -4.629 -11.542 1.00 86.12 99 SER A C 1
ATOM 827 O O . SER A 1 99 ? 4.627 -5.229 -12.572 1.00 86.12 99 SER A O 1
ATOM 829 N N . ILE A 1 100 ? 4.344 -4.825 -10.371 1.00 87.75 100 ILE A N 1
ATOM 830 C CA . ILE A 1 100 ? 3.143 -5.640 -10.210 1.00 87.75 100 ILE A CA 1
ATOM 831 C C . ILE A 1 100 ? 1.936 -4.717 -10.388 1.00 87.75 100 ILE A C 1
ATOM 833 O O . ILE A 1 100 ? 1.799 -3.719 -9.684 1.00 87.75 100 ILE A O 1
ATOM 837 N N . VAL A 1 101 ? 1.048 -5.040 -11.331 1.00 88.94 101 VAL A N 1
ATOM 838 C CA . VAL A 1 101 ? -0.154 -4.234 -11.600 1.00 88.94 101 VAL A CA 1
ATOM 839 C C . VAL A 1 101 ? -0.977 -4.081 -10.318 1.00 88.94 101 VAL A C 1
ATOM 841 O O . VAL A 1 101 ? -1.305 -5.076 -9.679 1.00 88.94 101 VAL A O 1
ATOM 844 N N . GLY A 1 102 ? -1.335 -2.847 -9.960 1.00 87.75 102 GLY A N 1
ATOM 845 C CA . GLY A 1 102 ? -2.148 -2.545 -8.776 1.00 87.75 102 GLY A CA 1
ATOM 846 C C . GLY A 1 102 ? -1.362 -2.292 -7.485 1.00 87.75 102 GLY A C 1
ATOM 847 O O . GLY A 1 102 ? -1.976 -1.865 -6.512 1.00 87.75 102 GLY A O 1
ATOM 848 N N . ILE A 1 103 ? -0.037 -2.481 -7.477 1.00 91.81 103 ILE A N 1
ATOM 849 C CA . ILE A 1 103 ? 0.854 -2.113 -6.365 1.00 91.81 103 ILE A CA 1
ATOM 850 C C . ILE A 1 103 ? 1.775 -0.979 -6.838 1.00 91.81 103 ILE A C 1
ATOM 852 O O . ILE A 1 103 ? 2.337 -1.051 -7.928 1.00 91.81 103 ILE A O 1
ATOM 856 N N . GLN A 1 104 ? 1.895 0.084 -6.040 1.00 89.75 104 GLN A N 1
ATOM 857 C CA . GLN A 1 104 ? 2.704 1.270 -6.345 1.00 89.75 104 GLN A CA 1
ATOM 858 C C . GLN A 1 104 ? 4.022 1.264 -5.569 1.00 89.75 104 GLN A C 1
ATOM 860 O O . GLN A 1 104 ? 5.087 1.208 -6.175 1.00 89.75 104 GLN A O 1
ATOM 865 N N . ASN A 1 105 ? 3.942 1.274 -4.237 1.00 90.62 105 ASN A N 1
ATOM 866 C CA . ASN A 1 105 ? 5.096 1.285 -3.339 1.00 90.62 105 ASN A CA 1
ATOM 867 C C . ASN A 1 105 ? 5.015 0.120 -2.349 1.00 90.62 105 ASN A C 1
ATOM 869 O O . ASN A 1 105 ? 3.925 -0.340 -2.003 1.00 90.62 105 ASN A O 1
ATOM 873 N N . CYS A 1 106 ? 6.168 -0.318 -1.849 1.00 91.38 106 CYS A N 1
ATOM 874 C CA . CYS A 1 106 ? 6.286 -1.352 -0.829 1.00 91.38 106 CYS A CA 1
ATOM 875 C C . CYS A 1 106 ? 7.230 -0.870 0.274 1.00 91.38 106 CYS A C 1
ATOM 877 O O . CYS A 1 106 ? 8.351 -0.457 -0.012 1.00 91.38 106 CYS A O 1
ATOM 879 N N . PHE A 1 107 ? 6.799 -0.957 1.530 1.00 93.38 107 PHE A N 1
ATOM 880 C CA . PHE A 1 107 ? 7.617 -0.619 2.696 1.00 93.38 107 PHE A CA 1
ATOM 881 C C . PHE A 1 107 ? 7.814 -1.849 3.575 1.00 93.38 107 PHE A C 1
ATOM 883 O O . PHE A 1 107 ? 6.846 -2.558 3.830 1.00 93.38 107 PHE A O 1
ATOM 890 N N . ILE A 1 108 ? 9.028 -2.074 4.077 1.00 92.56 108 ILE A N 1
ATOM 891 C CA . ILE A 1 108 ? 9.322 -3.137 5.048 1.00 92.56 108 ILE A CA 1
ATOM 892 C C . ILE A 1 108 ? 9.405 -2.516 6.453 1.00 92.56 108 ILE A C 1
ATOM 894 O O . ILE A 1 108 ? 9.905 -1.403 6.625 1.00 92.56 108 ILE A O 1
ATOM 898 N N . ARG A 1 109 ? 8.848 -3.194 7.461 1.00 90.06 109 ARG A N 1
ATOM 899 C CA . ARG A 1 109 ? 8.754 -2.761 8.868 1.00 90.06 109 ARG A CA 1
ATOM 900 C C . ARG A 1 109 ? 8.967 -3.956 9.796 1.00 90.06 109 ARG A C 1
ATOM 902 O O . ARG A 1 109 ? 8.601 -5.059 9.437 1.00 90.06 109 ARG A O 1
ATOM 909 N N . GLU A 1 110 ? 9.479 -3.774 11.007 1.00 87.75 110 GLU A N 1
ATOM 910 C CA . GLU A 1 110 ? 9.544 -4.873 11.990 1.00 87.75 110 GLU A CA 1
ATOM 911 C C . GLU A 1 110 ? 8.201 -5.096 12.712 1.00 87.75 110 GLU A C 1
ATOM 913 O O . GLU A 1 110 ? 7.543 -4.139 13.141 1.00 87.75 110 GLU A O 1
ATOM 918 N N . ASN A 1 111 ? 7.818 -6.359 12.933 1.00 81.38 111 ASN A N 1
ATOM 919 C CA . ASN A 1 111 ? 6.645 -6.729 13.717 1.00 81.38 111 ASN A CA 1
ATOM 920 C C . ASN A 1 111 ? 6.909 -6.670 15.224 1.00 81.38 111 ASN A C 1
ATOM 922 O O . ASN A 1 111 ? 7.301 -7.639 15.881 1.00 81.38 111 ASN A O 1
ATOM 926 N N . LYS A 1 112 ? 6.574 -5.520 15.806 1.00 72.44 112 LYS A N 1
ATOM 927 C CA . LYS A 1 112 ? 6.641 -5.299 17.254 1.00 72.44 112 LYS A CA 1
ATOM 928 C C . LYS A 1 112 ? 5.660 -6.170 18.053 1.00 72.44 112 LYS A C 1
ATOM 930 O O . LYS A 1 112 ? 5.930 -6.437 19.221 1.00 72.44 112 LYS A O 1
ATOM 935 N N . GLU A 1 113 ? 4.556 -6.642 17.463 1.00 66.38 113 GLU A N 1
ATOM 936 C CA . GLU A 1 113 ? 3.606 -7.516 18.168 1.00 66.38 113 GLU A CA 1
ATOM 937 C C . GLU A 1 113 ? 4.143 -8.944 18.329 1.00 66.38 113 GLU A C 1
ATOM 939 O O . GLU A 1 113 ? 3.941 -9.557 19.380 1.00 66.38 113 GLU A O 1
ATOM 944 N N . TYR A 1 114 ? 4.856 -9.474 17.330 1.00 57.47 114 TYR A N 1
ATOM 945 C CA . TYR A 1 114 ? 5.404 -10.837 17.364 1.00 57.47 114 TYR A CA 1
ATOM 946 C C . TYR A 1 114 ? 6.453 -10.998 18.474 1.00 57.47 114 TYR A C 1
ATOM 948 O O . TYR A 1 114 ? 6.350 -11.907 19.302 1.00 57.47 114 TYR A O 1
ATOM 956 N N . ARG A 1 115 ? 7.347 -10.004 18.593 1.00 52.31 115 ARG A N 1
ATOM 957 C CA . ARG A 1 115 ? 8.362 -9.866 19.659 1.00 52.31 115 ARG A CA 1
ATOM 958 C C . ARG A 1 115 ? 7.797 -9.914 21.089 1.00 52.31 115 ARG A C 1
ATOM 960 O O . ARG A 1 115 ? 8.552 -10.093 22.037 1.00 52.31 115 ARG A O 1
ATOM 967 N N . SER A 1 116 ? 6.486 -9.727 21.272 1.00 51.34 116 SER A N 1
ATOM 968 C CA . SER A 1 116 ? 5.834 -9.799 22.589 1.00 51.34 116 SER A CA 1
ATOM 969 C C . SER A 1 116 ? 5.339 -11.201 22.974 1.00 51.34 116 SER A C 1
ATOM 971 O O . SER A 1 116 ? 5.143 -11.463 24.163 1.00 51.34 116 SER A O 1
ATOM 973 N N . LYS A 1 117 ? 5.131 -12.093 21.993 1.00 53.72 117 LYS A N 1
ATOM 974 C CA . LYS A 1 117 ? 4.542 -13.431 22.191 1.00 53.72 117 LYS A CA 1
ATOM 975 C C . LYS A 1 117 ? 5.590 -14.525 22.369 1.00 53.72 117 LYS A C 1
ATOM 977 O O . LYS A 1 117 ? 5.344 -15.459 23.128 1.00 53.72 117 LYS A O 1
ATOM 982 N N . ILE A 1 118 ? 6.749 -14.394 21.727 1.00 55.62 118 ILE A N 1
ATOM 983 C CA . ILE A 1 118 ? 7.895 -15.284 21.940 1.00 55.62 118 ILE A CA 1
ATOM 984 C C . ILE A 1 118 ? 8.800 -14.647 22.997 1.00 55.62 118 ILE A C 1
ATOM 986 O O . ILE A 1 118 ? 9.625 -13.787 22.711 1.00 55.62 118 ILE A O 1
ATOM 990 N N . LYS A 1 119 ? 8.595 -15.051 24.255 1.00 50.56 119 LYS A N 1
ATOM 991 C CA . LYS A 1 119 ? 9.500 -14.775 25.388 1.00 50.56 119 LYS A CA 1
ATOM 992 C C . LYS A 1 119 ? 10.320 -16.007 25.793 1.00 50.56 119 LYS A C 1
ATOM 994 O O . LYS A 1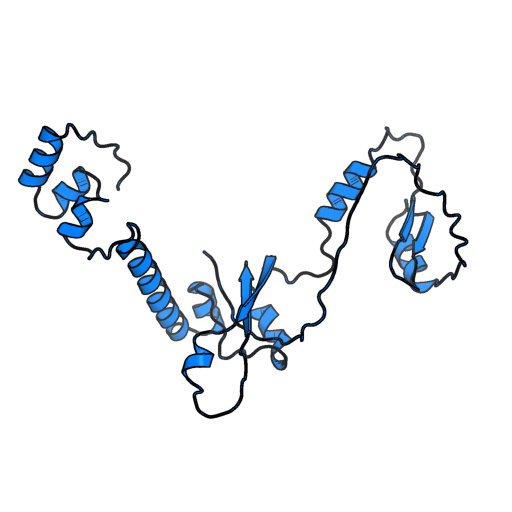 119 ? 10.846 -16.055 26.902 1.00 50.56 119 LYS A O 1
ATOM 999 N N . THR A 1 120 ? 10.403 -16.993 24.905 1.00 51.66 120 THR A N 1
ATOM 1000 C CA . THR A 1 120 ? 11.036 -18.285 25.164 1.00 51.66 120 THR A CA 1
ATOM 1001 C C . THR A 1 120 ? 11.890 -18.655 23.958 1.00 51.66 120 THR A C 1
ATOM 1003 O O . THR A 1 120 ? 11.410 -19.322 23.049 1.00 51.66 120 THR A O 1
ATOM 1006 N N . ASP A 1 121 ? 13.136 -18.182 24.010 1.00 54.41 121 ASP A N 1
ATOM 1007 C CA . ASP A 1 121 ? 14.243 -18.424 23.078 1.00 54.41 121 ASP A CA 1
ATOM 1008 C C . ASP A 1 121 ? 14.068 -17.944 21.616 1.00 54.41 121 ASP A C 1
ATOM 1010 O O . ASP A 1 121 ? 12.963 -17.695 21.149 1.00 54.41 121 ASP A O 1
ATOM 1014 N N . SER A 1 122 ? 15.227 -17.750 20.967 1.00 55.88 122 SER A N 1
ATOM 1015 C CA . SER A 1 122 ? 15.506 -17.129 19.650 1.00 55.88 122 SER A CA 1
ATOM 1016 C C . SER A 1 122 ? 15.083 -15.657 19.425 1.00 55.88 122 SER A C 1
ATOM 1018 O O . SER A 1 122 ? 14.061 -15.154 19.886 1.00 55.88 122 SER A O 1
ATOM 1020 N N . ASN A 1 123 ? 15.955 -14.915 18.728 1.00 62.75 123 ASN A N 1
ATOM 1021 C CA . ASN A 1 123 ? 15.839 -13.476 18.439 1.00 62.75 123 ASN A CA 1
ATOM 1022 C C . ASN A 1 123 ? 15.175 -13.248 17.067 1.00 62.75 123 ASN A C 1
ATOM 1024 O O . ASN A 1 123 ? 15.645 -12.443 16.268 1.00 62.75 123 ASN A O 1
ATOM 1028 N N . ASP A 1 124 ? 14.112 -13.995 16.774 1.00 67.25 124 ASP A N 1
ATOM 1029 C CA . ASP A 1 124 ? 13.571 -14.079 15.417 1.00 67.25 124 ASP A CA 1
ATOM 1030 C C . ASP A 1 124 ? 12.714 -12.840 15.105 1.00 67.25 124 ASP A C 1
ATOM 1032 O O . ASP A 1 124 ? 11.627 -12.633 15.661 1.00 67.25 124 ASP A O 1
ATOM 1036 N N . ILE A 1 125 ? 13.235 -11.972 14.233 1.00 74.56 125 ILE A N 1
ATOM 1037 C CA . ILE A 1 125 ? 12.601 -10.706 13.855 1.00 74.56 125 ILE A CA 1
ATOM 1038 C C . ILE A 1 125 ? 11.658 -10.954 12.678 1.00 74.56 125 ILE A C 1
ATOM 1040 O O . ILE A 1 125 ? 12.067 -11.067 11.528 1.00 74.56 125 ILE A O 1
ATOM 1044 N N . GLU A 1 126 ? 10.357 -10.990 12.954 1.00 82.50 126 GLU A N 1
ATOM 1045 C CA . GLU A 1 126 ? 9.353 -11.026 11.893 1.00 82.50 126 GLU A CA 1
ATOM 1046 C C . GLU A 1 126 ? 9.226 -9.638 11.236 1.00 82.50 126 GLU A C 1
ATOM 1048 O O . GLU A 1 126 ? 8.792 -8.681 11.873 1.00 82.50 126 GLU A O 1
ATOM 1053 N N . TYR A 1 127 ? 9.576 -9.522 9.956 1.00 86.81 127 TYR A N 1
ATOM 1054 C CA . TYR A 1 127 ? 9.357 -8.330 9.130 1.00 86.81 127 TYR A CA 1
ATOM 1055 C C . TYR A 1 127 ? 7.956 -8.274 8.469 1.00 86.81 127 TYR A C 1
ATOM 1057 O O . TYR A 1 127 ? 7.215 -9.250 8.372 1.00 86.81 127 TYR A O 1
ATOM 1065 N N . ILE A 1 128 ? 7.564 -7.079 8.038 1.00 88.88 128 ILE A N 1
ATOM 1066 C CA . ILE A 1 128 ? 6.231 -6.704 7.567 1.00 88.88 128 ILE A CA 1
ATOM 1067 C C . ILE A 1 128 ? 6.369 -5.820 6.331 1.00 88.88 128 ILE A C 1
ATOM 1069 O O . ILE A 1 128 ? 6.712 -4.644 6.427 1.00 88.88 128 ILE A O 1
ATOM 1073 N N . LEU A 1 129 ? 6.024 -6.369 5.174 1.00 90.81 129 LEU A N 1
ATOM 1074 C CA . LEU A 1 129 ? 5.706 -5.645 3.966 1.00 90.81 129 LEU A CA 1
ATOM 1075 C C . LEU A 1 129 ? 4.461 -4.789 4.216 1.00 90.81 129 LEU A C 1
ATOM 1077 O O . LEU A 1 129 ? 3.650 -5.031 5.111 1.00 90.81 129 LEU A O 1
ATOM 1081 N N . SER A 1 130 ? 4.341 -3.707 3.475 1.00 91.62 130 SER A N 1
ATOM 1082 C CA . SER A 1 130 ? 3.266 -2.741 3.614 1.00 91.62 130 SER A CA 1
ATOM 1083 C C . SER A 1 130 ? 3.122 -2.071 2.263 1.00 91.62 130 SER A C 1
ATOM 1085 O O . SER A 1 130 ? 3.892 -1.179 1.914 1.00 91.62 130 SER A O 1
ATOM 1087 N N . THR A 1 131 ? 2.186 -2.588 1.475 1.00 91.81 131 THR A N 1
ATOM 1088 C CA . THR A 1 131 ? 1.960 -2.200 0.084 1.00 91.81 131 THR A CA 1
ATOM 1089 C C . THR A 1 131 ? 1.031 -0.993 -0.016 1.00 91.81 131 THR A C 1
ATOM 1091 O O . THR A 1 131 ? -0.014 -0.944 0.631 1.00 91.81 131 THR A O 1
ATOM 1094 N N . GLU A 1 132 ? 1.372 -0.037 -0.874 1.00 92.19 132 GLU A N 1
ATOM 1095 C CA . GLU A 1 132 ? 0.433 0.968 -1.364 1.00 92.19 132 GLU A CA 1
ATOM 1096 C C . GLU A 1 132 ? -0.235 0.443 -2.631 1.00 92.19 132 GLU A C 1
ATOM 1098 O O . GLU A 1 132 ? 0.415 0.238 -3.656 1.00 92.19 132 GLU A O 1
ATOM 1103 N N . GLY A 1 133 ? -1.544 0.211 -2.546 1.00 90.50 133 GLY A N 1
ATOM 1104 C CA . GLY A 1 133 ? -2.302 -0.511 -3.564 1.00 90.50 133 GLY A CA 1
ATOM 1105 C C . GLY A 1 133 ? -2.519 -1.979 -3.193 1.00 90.50 133 GLY A C 1
ATOM 1106 O O . GLY A 1 133 ? -2.034 -2.465 -2.172 1.00 90.50 133 GLY A O 1
ATOM 1107 N N . GLU A 1 134 ? -3.304 -2.676 -4.010 1.00 86.81 134 GLU A N 1
ATOM 1108 C CA . GLU A 1 134 ? -3.737 -4.048 -3.760 1.00 86.81 134 GLU A CA 1
ATOM 1109 C C . GLU A 1 134 ? -3.648 -4.912 -5.022 1.00 86.81 134 GLU A C 1
ATOM 1111 O O . GLU A 1 134 ? -4.238 -4.610 -6.058 1.00 86.81 134 GLU A O 1
ATOM 1116 N N . ASN A 1 135 ? -2.964 -6.051 -4.913 1.00 91.50 135 ASN A N 1
ATOM 1117 C CA . ASN A 1 135 ? -3.134 -7.162 -5.844 1.00 91.50 135 ASN A CA 1
ATOM 1118 C C . ASN A 1 135 ? -2.835 -8.491 -5.141 1.00 91.50 135 ASN A C 1
ATOM 1120 O O . ASN A 1 135 ? -1.769 -9.084 -5.298 1.00 91.50 135 ASN A O 1
ATOM 1124 N N . ILE A 1 136 ? -3.797 -8.951 -4.339 1.00 89.31 136 ILE A N 1
ATOM 1125 C CA . ILE A 1 136 ? -3.679 -10.197 -3.567 1.00 89.31 136 ILE A CA 1
ATOM 1126 C C . ILE A 1 136 ? -3.445 -11.398 -4.502 1.00 89.31 136 ILE A C 1
ATOM 1128 O O . ILE A 1 136 ? -2.625 -12.253 -4.189 1.00 89.31 136 ILE A O 1
ATOM 1132 N N . ASN A 1 137 ? -4.079 -11.426 -5.679 1.00 90.12 137 ASN A N 1
ATOM 1133 C CA . ASN A 1 137 ? -3.917 -12.509 -6.656 1.00 90.12 137 ASN A CA 1
ATOM 1134 C C . ASN A 1 137 ? -2.475 -12.615 -7.181 1.00 90.12 137 ASN A C 1
ATOM 1136 O O . ASN A 1 137 ? -1.966 -13.720 -7.339 1.00 90.12 137 ASN A O 1
ATOM 1140 N N . ALA A 1 138 ? -1.805 -11.483 -7.423 1.00 89.69 138 ALA A N 1
ATOM 1141 C CA . ALA A 1 138 ? -0.388 -11.481 -7.782 1.00 89.69 138 ALA A CA 1
ATOM 1142 C C . ALA A 1 138 ? 0.510 -11.840 -6.589 1.00 89.69 138 ALA A C 1
ATOM 1144 O O . ALA A 1 138 ? 1.491 -12.550 -6.758 1.00 89.69 138 ALA A O 1
ATOM 1145 N N . LEU A 1 139 ? 0.173 -11.419 -5.367 1.00 88.12 139 LEU A N 1
ATOM 1146 C CA . LEU A 1 139 ? 0.944 -11.798 -4.175 1.00 88.12 139 LEU A CA 1
ATOM 1147 C C . LEU A 1 139 ? 0.849 -13.305 -3.875 1.00 88.12 139 LEU A C 1
ATOM 1149 O O . LEU A 1 139 ? 1.840 -13.907 -3.468 1.00 88.12 139 LEU A O 1
ATOM 1153 N N . MET A 1 140 ? -0.287 -13.945 -4.174 1.00 87.56 140 MET A N 1
ATOM 1154 C CA . MET A 1 140 ? -0.461 -15.398 -4.051 1.00 87.56 140 MET A CA 1
ATOM 1155 C C . MET A 1 140 ? 0.491 -16.221 -4.931 1.00 87.56 140 MET A C 1
ATOM 1157 O O . MET A 1 140 ? 0.788 -17.361 -4.577 1.00 87.56 140 MET A O 1
ATOM 1161 N N . THR A 1 141 ? 1.024 -15.684 -6.039 1.00 90.81 141 THR A N 1
ATOM 1162 C CA . THR A 1 141 ? 2.011 -16.430 -6.845 1.00 90.81 141 THR A CA 1
ATOM 1163 C C . THR A 1 141 ? 3.364 -16.568 -6.145 1.00 90.81 141 THR A C 1
ATOM 1165 O O . THR A 1 141 ? 4.134 -17.460 -6.487 1.00 90.81 141 THR A O 1
ATOM 1168 N N . TYR A 1 142 ? 3.641 -15.736 -5.137 1.00 88.62 142 TYR A N 1
ATOM 1169 C CA . TYR A 1 142 ? 4.890 -15.721 -4.367 1.00 88.62 142 TYR A CA 1
ATOM 1170 C C . TYR A 1 142 ? 4.788 -16.502 -3.042 1.00 88.62 142 TYR A C 1
ATOM 1172 O O . TYR A 1 142 ? 5.515 -16.222 -2.094 1.00 88.62 142 TYR A O 1
ATOM 1180 N N . TYR A 1 143 ? 3.920 -17.520 -2.980 1.00 87.38 143 TYR A N 1
ATOM 1181 C CA . TYR A 1 143 ? 3.634 -18.346 -1.791 1.00 87.38 143 TYR A CA 1
ATOM 1182 C C . TYR A 1 143 ? 4.856 -18.974 -1.084 1.00 87.38 143 TYR A C 1
ATOM 1184 O O . TYR A 1 143 ? 4.733 -19.439 0.044 1.00 87.38 143 TYR A O 1
ATOM 1192 N N . GLN A 1 144 ? 6.016 -19.045 -1.748 1.00 89.94 144 GLN A N 1
ATOM 1193 C CA . GLN A 1 144 ? 7.267 -19.562 -1.174 1.00 89.94 144 GLN A CA 1
ATOM 1194 C C . GLN A 1 144 ? 7.988 -18.529 -0.294 1.00 89.94 144 GLN A C 1
ATOM 1196 O O . GLN A 1 144 ? 8.702 -18.907 0.625 1.00 89.94 144 GLN A O 1
ATOM 1201 N N . ILE A 1 145 ? 7.792 -17.241 -0.589 1.00 87.81 145 ILE A N 1
ATOM 1202 C CA . ILE A 1 145 ? 8.331 -16.091 0.154 1.00 87.81 145 ILE A CA 1
ATOM 1203 C C . ILE A 1 145 ? 7.280 -15.603 1.166 1.00 87.81 145 ILE A C 1
ATOM 1205 O O . ILE A 1 145 ? 7.596 -15.102 2.241 1.00 87.81 145 ILE A O 1
ATOM 1209 N N . PHE A 1 146 ? 6.000 -15.753 0.814 1.00 86.94 146 PHE A N 1
ATOM 1210 C CA . PHE A 1 146 ? 4.882 -15.080 1.457 1.00 86.94 146 PHE A CA 1
ATOM 1211 C C . PHE A 1 146 ? 3.904 -16.042 2.155 1.00 86.94 146 PHE A C 1
ATOM 1213 O O . PHE A 1 146 ? 3.178 -16.788 1.500 1.00 86.94 146 PHE A O 1
ATOM 1220 N N . ASP A 1 147 ? 3.817 -15.956 3.492 1.00 87.56 147 ASP A N 1
ATOM 1221 C CA . ASP A 1 147 ? 2.745 -16.554 4.307 1.00 87.56 147 ASP A CA 1
ATOM 1222 C C . ASP A 1 147 ? 1.366 -15.975 3.945 1.00 87.56 147 ASP A C 1
ATOM 1224 O O . ASP A 1 147 ? 0.904 -14.948 4.457 1.00 87.56 147 ASP A O 1
ATOM 1228 N N . LEU A 1 148 ? 0.674 -16.701 3.070 1.00 85.19 148 LEU A N 1
ATOM 1229 C CA . LEU A 1 148 ? -0.657 -16.353 2.590 1.00 85.19 148 LEU A CA 1
ATOM 1230 C C . LEU A 1 148 ? -1.735 -16.394 3.691 1.00 85.19 148 LEU A C 1
ATOM 1232 O O . LEU A 1 148 ? -2.791 -15.783 3.521 1.00 85.19 148 LEU A O 1
ATOM 1236 N N . CYS A 1 149 ? -1.496 -17.068 4.824 1.00 84.88 149 CYS A N 1
ATOM 1237 C CA . CYS A 1 149 ? -2.477 -17.195 5.910 1.00 84.88 149 CYS A CA 1
ATOM 1238 C C . CYS A 1 149 ? -2.647 -15.904 6.725 1.00 84.88 149 CYS A C 1
ATOM 1240 O O . CYS A 1 149 ? -3.632 -15.762 7.455 1.00 84.88 149 CYS A O 1
ATOM 1242 N N . ARG A 1 150 ? -1.688 -14.971 6.635 1.00 87.06 150 ARG A N 1
ATOM 1243 C CA . ARG A 1 150 ? -1.635 -13.740 7.448 1.00 87.06 150 ARG A CA 1
ATOM 1244 C C . ARG A 1 150 ? -1.792 -12.455 6.632 1.00 87.06 150 ARG A C 1
ATOM 1246 O O . ARG A 1 150 ? -1.645 -11.357 7.172 1.00 87.06 150 ARG A O 1
ATOM 1253 N N . ILE A 1 151 ? -2.179 -12.590 5.364 1.00 89.75 151 ILE A N 1
ATOM 1254 C CA . ILE A 1 151 ? -2.565 -11.482 4.488 1.00 89.75 151 ILE A CA 1
ATOM 1255 C C . ILE A 1 151 ? -3.730 -10.701 5.119 1.00 89.75 151 ILE A C 1
ATOM 1257 O O . ILE A 1 151 ? -4.770 -11.250 5.485 1.00 89.75 151 ILE A O 1
ATOM 1261 N N . TYR A 1 152 ? -3.554 -9.388 5.230 1.00 91.06 152 TYR A N 1
ATOM 1262 C CA . TYR A 1 152 ? -4.583 -8.434 5.639 1.00 91.06 152 TYR A CA 1
ATOM 1263 C C . TYR A 1 152 ? -4.918 -7.523 4.459 1.00 91.06 152 TYR A C 1
ATOM 1265 O O . TYR A 1 152 ? -4.143 -7.443 3.520 1.00 91.06 152 TYR A O 1
ATOM 1273 N N . THR A 1 153 ? -6.059 -6.833 4.458 1.00 92.12 153 THR A N 1
ATOM 1274 C CA . THR A 1 153 ? -6.296 -5.841 3.397 1.00 92.12 153 THR A CA 1
ATOM 1275 C C . THR A 1 153 ? -7.006 -4.578 3.841 1.00 92.12 153 THR A C 1
ATOM 1277 O O . THR A 1 153 ? -6.700 -3.552 3.271 1.00 92.12 153 THR A O 1
ATOM 1280 N N . ASN A 1 154 ? -7.911 -4.540 4.823 1.00 91.88 154 ASN A N 1
ATOM 1281 C CA . ASN A 1 154 ? -8.850 -3.404 4.973 1.00 91.88 154 ASN A CA 1
ATOM 1282 C C . ASN A 1 154 ? -9.845 -3.284 3.784 1.00 91.88 154 ASN A C 1
ATOM 1284 O O . ASN A 1 154 ? -10.987 -2.914 4.032 1.00 91.88 154 ASN A O 1
ATOM 1288 N N . ASN A 1 155 ? -9.534 -3.698 2.541 1.00 93.12 155 ASN A N 1
ATOM 1289 C CA . ASN A 1 155 ? -10.545 -3.724 1.479 1.00 93.12 155 ASN A CA 1
ATOM 1290 C C . ASN A 1 155 ? -11.562 -4.825 1.761 1.00 93.12 155 ASN A C 1
ATOM 1292 O O . ASN A 1 155 ? -11.339 -6.003 1.477 1.00 93.12 155 ASN A O 1
ATOM 1296 N N . ILE A 1 156 ? -12.698 -4.425 2.320 1.00 93.88 156 ILE A N 1
ATOM 1297 C CA . ILE A 1 156 ? -13.770 -5.338 2.699 1.00 93.88 156 ILE A CA 1
ATOM 1298 C C . ILE A 1 156 ? -14.272 -6.087 1.456 1.00 93.88 156 ILE A C 1
ATOM 1300 O O . ILE A 1 156 ? -14.490 -7.291 1.539 1.00 93.88 156 ILE A O 1
ATOM 1304 N N . HIS A 1 157 ? -14.368 -5.431 0.292 1.00 93.94 157 HIS A N 1
ATOM 1305 C CA . HIS A 1 157 ? -14.832 -6.072 -0.943 1.00 93.94 157 HIS A CA 1
ATOM 1306 C C . HIS A 1 157 ? -13.863 -7.155 -1.433 1.00 93.94 157 HIS A C 1
ATOM 1308 O O . HIS A 1 157 ? -14.293 -8.290 -1.628 1.00 93.94 157 HIS A O 1
ATOM 1314 N N . ARG A 1 158 ? -12.553 -6.874 -1.528 1.00 92.88 158 ARG A N 1
ATOM 1315 C CA . ARG A 1 158 ? -11.563 -7.916 -1.878 1.00 92.88 158 ARG A CA 1
ATOM 1316 C C . ARG A 1 158 ? -11.491 -9.032 -0.847 1.00 92.88 158 ARG A C 1
ATOM 1318 O O . ARG A 1 158 ? -11.315 -10.191 -1.211 1.00 92.88 158 ARG A O 1
ATOM 1325 N N . MET A 1 159 ? -11.646 -8.697 0.433 1.00 92.88 159 MET A N 1
ATOM 1326 C CA . MET A 1 159 ? -11.668 -9.696 1.496 1.00 92.88 159 MET A CA 1
ATOM 1327 C C . MET A 1 159 ? -12.872 -10.642 1.345 1.00 92.88 159 MET A C 1
ATOM 1329 O O . MET A 1 159 ? -12.700 -11.844 1.523 1.00 92.88 159 MET A O 1
ATOM 1333 N N . VAL A 1 160 ? -14.054 -10.144 0.943 1.00 95.19 160 VA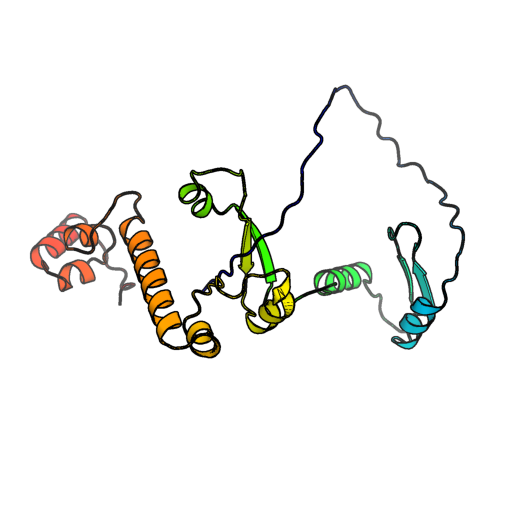L A N 1
ATOM 1334 C CA . VAL A 1 160 ? -15.206 -11.000 0.588 1.00 95.19 160 VAL A CA 1
ATOM 1335 C C . VAL A 1 160 ? -14.898 -11.858 -0.640 1.00 95.19 160 VAL A C 1
ATOM 1337 O O . VAL A 1 160 ? -15.147 -13.059 -0.596 1.00 95.19 160 VAL A O 1
ATOM 1340 N N . GLU A 1 161 ? -14.369 -11.264 -1.714 1.00 93.44 161 GLU A N 1
ATOM 1341 C CA . GLU A 1 161 ? -14.096 -11.956 -2.986 1.00 93.44 161 GLU A CA 1
ATOM 1342 C C . GLU A 1 161 ? -13.119 -13.131 -2.837 1.00 93.44 161 GLU A C 1
ATOM 1344 O O . GLU A 1 161 ? -13.300 -14.157 -3.488 1.00 93.44 161 GLU A O 1
ATOM 1349 N N . ILE A 1 162 ? -12.093 -12.984 -1.991 1.00 91.88 162 ILE A N 1
ATOM 1350 C CA . ILE A 1 162 ? -10.971 -13.932 -1.896 1.00 91.88 162 ILE A CA 1
ATOM 1351 C C . ILE A 1 162 ? -11.072 -14.838 -0.662 1.00 91.88 162 ILE A C 1
ATOM 1353 O O . ILE A 1 162 ? -10.832 -16.040 -0.759 1.00 91.88 162 ILE A O 1
ATOM 1357 N N . PHE A 1 163 ? -11.435 -14.284 0.499 1.00 91.69 163 PHE A N 1
ATOM 1358 C CA . PHE A 1 163 ? -11.432 -14.991 1.790 1.00 91.69 163 PHE A CA 1
ATOM 1359 C C . PHE A 1 163 ? -12.837 -15.178 2.395 1.00 91.69 163 PHE A C 1
ATOM 1361 O O . PHE A 1 163 ? -12.990 -15.811 3.442 1.00 91.69 163 PHE A O 1
ATOM 1368 N N . GLY A 1 164 ? -13.880 -14.656 1.744 1.00 95.00 164 GLY A N 1
ATOM 1369 C CA . GLY A 1 164 ? -15.271 -14.815 2.153 1.00 95.00 164 GLY A CA 1
ATOM 1370 C C . GLY A 1 164 ? -15.755 -13.838 3.232 1.00 95.00 164 GLY A C 1
ATOM 1371 O O . GLY A 1 164 ? -15.018 -13.036 3.811 1.00 95.00 164 GLY A O 1
ATOM 1372 N N . ILE A 1 165 ? -17.060 -13.912 3.506 1.00 95.81 165 ILE A N 1
ATOM 1373 C CA . ILE A 1 165 ? -17.785 -12.916 4.310 1.00 95.81 165 ILE A CA 1
ATOM 1374 C C . ILE A 1 165 ? -17.315 -12.821 5.772 1.00 95.81 165 ILE A C 1
ATOM 1376 O O . ILE A 1 165 ? -17.330 -11.737 6.348 1.00 95.81 165 ILE A O 1
ATOM 1380 N N . GLU A 1 166 ? -16.841 -13.916 6.369 1.00 95.44 166 GLU A N 1
ATOM 1381 C CA . GLU A 1 166 ? -16.367 -13.927 7.761 1.00 95.44 166 GLU A CA 1
ATOM 1382 C C . GLU A 1 166 ? -15.002 -13.230 7.918 1.00 95.44 166 GLU A C 1
ATOM 1384 O O . GLU A 1 166 ? -14.787 -12.474 8.869 1.00 95.44 166 GLU A O 1
ATOM 1389 N N . ALA A 1 167 ? -14.089 -13.399 6.955 1.00 92.88 167 ALA A N 1
ATOM 1390 C CA . ALA A 1 167 ? -12.824 -12.662 6.927 1.00 92.88 167 ALA A CA 1
ATOM 1391 C C . ALA A 1 167 ? -13.059 -11.155 6.713 1.00 92.88 167 ALA A C 1
ATOM 1393 O O . ALA A 1 167 ? -12.430 -10.309 7.362 1.00 92.88 167 ALA A O 1
ATOM 1394 N N . ALA A 1 168 ? -14.022 -10.815 5.853 1.00 95.00 168 ALA A N 1
ATOM 1395 C CA . ALA A 1 168 ? -14.459 -9.444 5.625 1.00 95.00 168 ALA A CA 1
ATOM 1396 C C . ALA A 1 168 ? -15.100 -8.814 6.874 1.00 95.00 168 ALA A C 1
ATOM 1398 O O . ALA A 1 168 ? -14.758 -7.688 7.223 1.00 95.00 168 ALA A O 1
ATOM 1399 N N . ASN A 1 169 ? -15.946 -9.550 7.601 1.00 95.00 169 ASN A N 1
ATOM 1400 C CA . ASN A 1 169 ? -16.556 -9.105 8.858 1.00 95.00 169 ASN A CA 1
ATOM 1401 C C . ASN A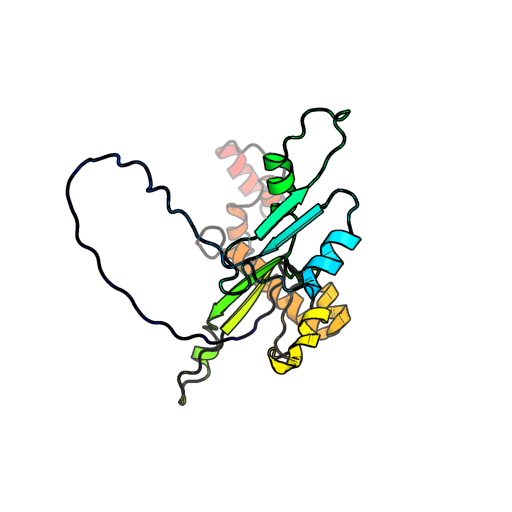 1 169 ? -15.495 -8.785 9.930 1.00 95.00 169 ASN A C 1
ATOM 1403 O O . ASN A 1 169 ? -15.504 -7.713 10.535 1.00 95.00 169 ASN A O 1
ATOM 1407 N N . ARG A 1 170 ? -14.495 -9.660 10.106 1.00 93.19 170 ARG A N 1
ATOM 1408 C CA . ARG A 1 170 ? -13.359 -9.410 11.019 1.00 93.19 170 ARG A CA 1
ATOM 1409 C C . ARG A 1 170 ? -12.542 -8.181 10.619 1.00 93.19 170 ARG A C 1
ATOM 1411 O O . ARG A 1 170 ? -12.082 -7.441 11.487 1.00 93.19 170 ARG A O 1
ATOM 1418 N N . THR A 1 171 ? -12.370 -7.960 9.318 1.00 93.88 171 THR A N 1
ATOM 1419 C CA . THR A 1 171 ? -11.675 -6.788 8.762 1.00 93.88 171 THR A CA 1
ATOM 1420 C C . THR A 1 171 ? -12.465 -5.502 9.011 1.00 93.88 171 THR A C 1
ATOM 1422 O O . THR A 1 171 ? -11.904 -4.529 9.507 1.00 93.88 171 THR A O 1
ATOM 1425 N N . LEU A 1 172 ? -13.780 -5.530 8.775 1.00 93.50 172 LEU A N 1
ATOM 1426 C CA . LEU A 1 172 ? -14.703 -4.434 9.065 1.00 93.50 172 LEU A CA 1
ATOM 1427 C C . LEU A 1 172 ? -14.661 -4.038 10.549 1.00 93.50 172 LEU A C 1
ATOM 1429 O O . LEU A 1 172 ? -14.512 -2.860 10.855 1.00 93.50 172 LEU A O 1
ATOM 1433 N N . ILE A 1 173 ? -14.724 -5.004 11.473 1.00 93.38 173 ILE A N 1
ATOM 1434 C CA . ILE A 1 173 ? -14.649 -4.737 12.922 1.00 93.38 173 ILE A CA 1
ATOM 1435 C C . ILE A 1 173 ? -13.314 -4.069 13.299 1.00 93.38 173 ILE A C 1
ATOM 1437 O O . ILE A 1 173 ? -13.303 -3.128 14.093 1.00 93.38 173 ILE A O 1
ATOM 1441 N N . ARG A 1 174 ? -12.188 -4.517 12.722 1.00 91.62 174 ARG A N 1
ATOM 1442 C CA . ARG A 1 174 ? -10.864 -3.914 12.963 1.00 91.62 174 ARG A CA 1
ATOM 1443 C C . ARG A 1 174 ? -10.798 -2.461 12.493 1.00 91.62 174 ARG A C 1
ATOM 1445 O O . ARG A 1 174 ? -10.372 -1.606 13.265 1.00 91.62 174 ARG A O 1
ATOM 1452 N N . GLU A 1 175 ? -11.243 -2.170 11.272 1.00 93.31 175 GLU A N 1
ATOM 1453 C CA . GLU A 1 175 ? -11.202 -0.806 10.727 1.00 93.31 175 GLU A CA 1
ATOM 1454 C C . GLU A 1 175 ? -12.216 0.126 11.401 1.00 93.31 175 GLU A C 1
ATOM 1456 O O . GLU A 1 175 ? -11.877 1.270 11.690 1.00 93.31 175 GLU A O 1
ATOM 1461 N N . ILE A 1 176 ? -13.410 -0.360 11.760 1.00 91.38 176 ILE A N 1
ATOM 1462 C CA . ILE A 1 176 ? -14.364 0.401 12.582 1.00 91.38 176 ILE A CA 1
ATOM 1463 C C . ILE A 1 176 ? -13.718 0.803 13.914 1.00 91.38 176 ILE A C 1
ATOM 1465 O O . ILE A 1 176 ? -13.729 1.981 14.268 1.00 91.38 176 ILE A O 1
ATOM 1469 N N . ASN A 1 177 ? -13.113 -0.148 14.635 1.00 90.19 177 ASN A N 1
ATOM 1470 C CA . ASN A 1 177 ? -12.456 0.137 15.913 1.00 90.19 177 ASN A CA 1
ATOM 1471 C C . ASN A 1 177 ? -11.295 1.127 15.756 1.00 90.19 177 ASN A C 1
ATOM 1473 O O . ASN A 1 177 ? -11.132 2.011 16.593 1.00 90.19 177 ASN A O 1
ATOM 1477 N N . ARG A 1 178 ? -10.520 1.016 14.674 1.00 88.06 178 ARG A N 1
ATOM 1478 C CA . ARG A 1 178 ? -9.433 1.944 14.347 1.00 88.06 178 ARG A CA 1
ATOM 1479 C C . ARG A 1 178 ? -9.944 3.368 14.104 1.00 88.06 178 ARG A C 1
ATOM 1481 O O . ARG A 1 178 ? -9.459 4.293 14.744 1.00 88.06 178 ARG A O 1
ATOM 1488 N N . ILE A 1 179 ? -10.967 3.536 13.263 1.00 87.25 179 ILE A N 1
ATOM 1489 C CA . ILE A 1 179 ? -11.584 4.843 12.979 1.00 87.25 179 ILE A CA 1
ATOM 1490 C C . ILE A 1 179 ? -12.189 5.455 14.252 1.00 87.25 179 ILE A C 1
ATOM 1492 O O . ILE A 1 179 ? -12.052 6.657 14.484 1.00 87.25 179 ILE A O 1
ATOM 1496 N N . PHE A 1 180 ? -12.831 4.645 15.102 1.00 84.94 180 PHE A N 1
ATOM 1497 C CA . PHE A 1 180 ? -13.336 5.125 16.388 1.00 84.94 180 PHE A CA 1
ATOM 1498 C C . PHE A 1 180 ? -12.206 5.555 17.325 1.00 84.94 180 PHE A C 1
ATOM 1500 O O . PHE A 1 180 ? -12.324 6.618 17.924 1.00 84.94 180 PHE A O 1
ATOM 1507 N N . LEU A 1 181 ? -11.107 4.803 17.432 1.00 85.56 181 LEU A N 1
ATOM 1508 C CA . LEU A 1 181 ? -9.951 5.213 18.237 1.00 85.56 181 LEU A CA 1
ATOM 1509 C C . LEU A 1 181 ? -9.358 6.539 17.747 1.00 85.56 181 LEU A C 1
ATOM 1511 O O . LEU A 1 181 ? -9.150 7.434 18.567 1.00 85.56 181 LEU A O 1
ATOM 1515 N N . ASP A 1 182 ? -9.166 6.704 16.436 1.00 84.62 182 ASP A N 1
ATOM 1516 C CA . ASP A 1 182 ? -8.659 7.948 15.844 1.00 84.62 182 ASP A CA 1
ATOM 1517 C C . ASP A 1 182 ? -9.606 9.131 16.146 1.00 84.62 182 ASP A C 1
ATOM 1519 O O . ASP A 1 182 ? -9.166 10.179 16.620 1.00 84.62 182 ASP A O 1
ATOM 1523 N N . TYR A 1 183 ? -10.926 8.957 15.988 1.00 85.00 183 TYR A N 1
ATOM 1524 C CA . TYR A 1 183 ? -11.920 9.983 16.345 1.00 85.00 183 TYR A CA 1
ATOM 1525 C C . TYR A 1 183 ? -11.926 10.316 17.848 1.00 85.00 183 TYR A C 1
ATOM 1527 O O . TYR A 1 183 ? -12.010 11.483 18.236 1.00 85.00 183 TYR A O 1
ATOM 1535 N N . MET A 1 184 ? -11.825 9.299 18.707 1.00 86.75 184 MET A N 1
ATOM 1536 C CA . MET A 1 184 ? -11.827 9.451 20.164 1.00 86.75 184 MET A CA 1
ATOM 1537 C C . MET A 1 184 ? -10.520 10.044 20.703 1.00 86.75 184 MET A C 1
ATOM 1539 O O . MET A 1 184 ? -10.514 10.528 21.831 1.00 86.75 184 MET A O 1
ATOM 1543 N N . THR A 1 185 ? -9.423 10.020 19.941 1.00 87.94 185 THR A N 1
ATOM 1544 C CA . THR A 1 185 ? -8.102 10.522 20.372 1.00 87.94 185 THR A CA 1
ATOM 1545 C C . THR A 1 185 ? -7.609 11.746 19.598 1.00 87.94 185 THR A C 1
ATOM 1547 O O . THR A 1 185 ? -6.573 12.299 19.958 1.00 87.94 185 THR A O 1
ATOM 1550 N N . TYR A 1 186 ? -8.373 12.229 18.613 1.00 85.50 186 TYR A N 1
ATOM 1551 C CA . TYR A 1 186 ? -8.017 13.328 17.703 1.00 85.50 186 TYR A CA 1
ATOM 1552 C C . TYR A 1 186 ? -7.456 14.597 18.379 1.00 85.50 186 TYR A C 1
ATOM 1554 O O . TYR A 1 186 ? -6.530 15.214 17.865 1.00 85.50 186 TYR A O 1
ATOM 1562 N N . GLU A 1 187 ? -7.976 14.986 19.548 1.00 83.69 187 GLU A N 1
ATOM 1563 C CA . GLU A 1 187 ? -7.508 16.168 20.300 1.00 83.69 187 GLU A CA 1
ATOM 1564 C C . GLU A 1 187 ? -6.339 15.879 21.269 1.00 83.69 187 GLU A C 1
ATOM 1566 O O . GLU A 1 187 ? -6.042 16.689 22.144 1.00 83.69 187 GLU A O 1
ATOM 1571 N N . GLY A 1 188 ? -5.705 14.705 21.193 1.00 86.88 188 GLY A N 1
ATOM 1572 C CA . GLY A 1 188 ? -4.674 14.266 22.146 1.00 86.88 188 GLY A CA 1
ATOM 1573 C C . GLY A 1 188 ? -5.213 13.876 23.531 1.00 86.88 188 GLY A C 1
ATOM 1574 O O . GLY A 1 188 ? -4.444 13.527 24.423 1.00 86.88 188 GLY A O 1
ATOM 1575 N N . VAL A 1 189 ? -6.537 13.899 23.719 1.00 86.31 189 VAL A N 1
ATOM 1576 C CA . VAL A 1 189 ? -7.239 13.484 24.941 1.00 86.31 189 VAL A CA 1
ATOM 1577 C C . VAL A 1 189 ? -8.351 12.516 24.559 1.00 86.31 189 VAL A C 1
ATOM 1579 O O . VAL A 1 189 ? -9.105 12.785 23.626 1.00 86.31 189 VAL A O 1
ATOM 1582 N N . TYR A 1 190 ? -8.491 11.417 25.305 1.00 88.38 190 TYR A N 1
ATOM 1583 C CA . TYR A 1 190 ? -9.563 10.444 25.095 1.00 88.38 190 TYR A CA 1
ATOM 1584 C C . TYR A 1 190 ? -10.949 11.067 25.324 1.00 88.38 190 TYR A C 1
ATOM 1586 O O . TYR A 1 190 ? -11.316 11.434 26.445 1.00 88.38 190 TYR A O 1
ATOM 1594 N N . LYS A 1 191 ? -11.745 11.139 24.256 1.00 85.25 191 LYS A N 1
ATOM 1595 C CA . LYS A 1 191 ? -13.132 11.601 24.260 1.00 85.25 191 LYS A CA 1
ATOM 1596 C C . LYS A 1 191 ? -14.069 10.456 23.941 1.00 85.25 191 LYS A C 1
ATOM 1598 O O . LYS A 1 191 ? -13.992 9.821 22.899 1.00 85.25 191 LYS A O 1
ATOM 1603 N N . SER A 1 192 ? -15.011 10.225 24.846 1.00 83.25 192 SER A N 1
ATOM 1604 C CA . SER A 1 192 ? -16.103 9.285 24.620 1.00 83.25 192 SER A CA 1
ATOM 1605 C C . SER A 1 192 ? -17.139 9.876 23.659 1.00 83.25 192 SER A C 1
ATOM 1607 O O . SER A 1 192 ? -17.413 11.078 23.693 1.00 83.25 192 SER A O 1
ATOM 1609 N N . CYS A 1 193 ? -17.765 9.023 22.843 1.00 81.62 193 CYS A N 1
ATOM 1610 C CA . CYS A 1 193 ? -18.861 9.374 21.932 1.00 81.62 193 CYS A CA 1
ATOM 1611 C C . CYS A 1 193 ? -20.165 9.678 22.702 1.00 81.62 193 CYS A C 1
ATOM 1613 O O . CYS A 1 193 ? -21.160 8.963 22.607 1.00 81.62 193 CYS A O 1
ATOM 1615 N N . ASN A 1 194 ? -20.145 10.722 23.530 1.00 84.44 194 ASN A N 1
ATOM 1616 C CA . ASN A 1 194 ? -21.255 11.164 24.366 1.00 84.44 194 ASN A CA 1
ATOM 1617 C C . ASN A 1 194 ? -21.405 12.698 24.322 1.00 84.44 194 ASN A C 1
ATOM 1619 O O . ASN A 1 194 ? -20.667 13.403 23.633 1.00 84.44 194 ASN A O 1
ATOM 1623 N N . ARG A 1 195 ? -22.356 13.234 25.101 1.00 81.62 195 ARG A N 1
ATOM 1624 C CA . ARG A 1 195 ? -22.625 14.682 25.180 1.00 81.62 195 ARG A CA 1
ATOM 1625 C C . ARG A 1 195 ? -21.386 15.520 25.536 1.00 81.62 195 ARG A C 1
ATOM 1627 O O . ARG A 1 195 ? -21.306 16.658 25.090 1.00 81.62 195 ARG A O 1
ATOM 1634 N N . PHE A 1 196 ? -20.463 15.003 26.349 1.00 81.69 196 PHE A N 1
ATOM 1635 C CA . PHE A 1 196 ? -19.253 15.729 26.741 1.00 81.69 196 PHE A CA 1
ATOM 1636 C C . PHE A 1 196 ? -18.226 15.766 25.604 1.00 81.69 196 PHE A C 1
ATOM 1638 O O . PHE A 1 196 ? -17.660 16.827 25.358 1.00 81.69 196 PHE A O 1
ATOM 1645 N N . GLY A 1 197 ? -18.056 14.667 24.858 1.00 82.12 197 GLY A N 1
ATOM 1646 C CA . GLY A 1 197 ? -17.226 14.643 23.646 1.00 82.12 197 GLY A CA 1
ATOM 1647 C C . GLY A 1 197 ? -17.749 15.572 22.542 1.00 82.12 197 GLY A C 1
ATOM 1648 O O . GLY A 1 197 ? -16.978 16.314 21.942 1.00 82.12 197 GLY A O 1
ATOM 1649 N N . LEU A 1 198 ? -19.072 15.620 22.335 1.00 85.12 198 LEU A N 1
ATOM 1650 C CA . LEU A 1 198 ? -19.700 16.450 21.294 1.00 85.12 198 LEU A CA 1
ATOM 1651 C C . LEU A 1 198 ? -19.543 17.971 21.520 1.00 85.12 198 LEU A C 1
ATOM 1653 O O . LEU A 1 198 ? -19.738 18.753 20.589 1.00 85.12 198 LEU A O 1
ATOM 1657 N N . LYS A 1 199 ? -19.188 18.421 22.735 1.00 80.25 199 LYS A N 1
ATOM 1658 C CA . LYS A 1 199 ? -19.070 19.857 23.045 1.00 80.25 199 LYS A CA 1
ATOM 1659 C C . LYS A 1 199 ? -18.006 20.582 22.216 1.00 80.25 199 LYS A C 1
ATOM 1661 O O . LYS A 1 199 ? -18.220 21.755 21.909 1.00 80.25 199 LYS A O 1
ATOM 1666 N N . THR A 1 200 ? -16.897 19.922 21.874 1.00 77.88 200 THR A N 1
ATOM 1667 C CA . THR A 1 200 ? -15.748 20.567 21.210 1.00 77.88 200 THR A CA 1
ATOM 1668 C C . THR A 1 200 ? -15.818 20.501 19.688 1.00 77.88 200 THR A C 1
ATOM 1670 O O . THR A 1 200 ? -15.687 21.536 19.050 1.00 77.88 200 THR A O 1
ATOM 1673 N N . ASN A 1 201 ? -16.108 19.327 19.114 1.00 76.12 201 ASN A N 1
ATOM 1674 C CA . ASN A 1 201 ? -16.000 19.101 17.661 1.00 76.12 201 ASN A CA 1
ATOM 1675 C C . ASN A 1 201 ? -17.343 19.058 16.912 1.00 76.12 201 ASN A C 1
ATOM 1677 O O . ASN A 1 201 ? -17.362 18.827 15.706 1.00 76.12 201 ASN A O 1
ATOM 1681 N N . GLY A 1 202 ? -18.474 19.235 17.602 1.00 79.06 202 GLY A N 1
ATOM 1682 C CA . GLY A 1 202 ? -19.789 19.297 16.956 1.00 79.06 202 GLY A CA 1
ATOM 1683 C C . GLY A 1 202 ? -20.100 20.672 16.356 1.00 79.06 202 GLY A C 1
ATOM 1684 O O . GLY A 1 202 ? -19.694 21.696 16.905 1.00 79.06 202 GLY A O 1
ATOM 1685 N N . SER A 1 203 ? -20.907 20.701 15.292 1.00 87.19 203 SER A N 1
ATOM 1686 C CA . SER A 1 203 ? -21.612 21.921 14.851 1.00 87.19 203 SER A CA 1
ATOM 1687 C C . SER A 1 203 ? -22.537 22.443 15.963 1.00 87.19 203 SER A C 1
ATOM 1689 O O . SER A 1 203 ? -23.022 21.668 16.796 1.00 87.19 203 SER A O 1
ATOM 1691 N N . SER A 1 204 ? -22.830 23.746 15.990 1.00 85.88 204 SER A N 1
ATOM 1692 C CA . SER A 1 204 ? -23.753 24.311 16.981 1.00 85.88 204 SER A CA 1
ATOM 1693 C C . SER A 1 204 ? -25.171 23.746 16.819 1.00 85.88 204 SER A C 1
ATOM 1695 O O . SER A 1 204 ? -25.853 23.463 17.810 1.00 85.88 204 SER A O 1
ATOM 1697 N N . LEU A 1 205 ? -25.589 23.493 15.575 1.00 86.88 205 LEU A N 1
ATOM 1698 C CA . LEU A 1 205 ? -26.861 22.855 15.251 1.00 86.88 205 LEU A CA 1
ATOM 1699 C C . LEU A 1 205 ? -26.862 21.379 15.678 1.00 86.88 205 LEU A C 1
ATOM 1701 O O . LEU A 1 205 ? -27.805 20.929 16.328 1.00 86.88 205 LEU A O 1
ATOM 1705 N N . GLN A 1 206 ? -25.766 20.661 15.427 1.00 88.31 206 GLN A N 1
ATOM 1706 C CA . GLN A 1 206 ? -25.581 19.263 15.835 1.00 88.31 206 GLN A CA 1
ATOM 1707 C C . GLN A 1 206 ? -25.581 19.084 17.370 1.00 88.31 206 GLN A C 1
ATOM 1709 O O . GLN A 1 206 ? -26.192 18.150 17.898 1.00 88.31 206 GLN A O 1
ATOM 1714 N N . LYS A 1 207 ? -24.966 20.011 18.124 1.00 87.94 207 LYS A N 1
ATOM 1715 C CA . LYS A 1 207 ? -25.051 20.051 19.601 1.00 87.94 207 LYS A CA 1
ATOM 1716 C C . LYS A 1 207 ? -26.504 20.224 20.068 1.00 87.94 207 LYS A C 1
ATOM 1718 O O . LYS A 1 207 ? -26.917 19.606 21.057 1.00 87.94 207 LYS A O 1
ATOM 1723 N N . ARG A 1 208 ? -27.294 21.047 19.361 1.00 87.62 208 ARG A N 1
ATOM 1724 C CA . ARG A 1 208 ? -28.703 21.317 19.694 1.00 87.62 208 ARG A CA 1
ATOM 1725 C C . ARG A 1 208 ? -29.625 20.134 19.406 1.00 87.62 208 ARG A C 1
ATOM 1727 O O . ARG A 1 208 ? -30.512 19.895 20.224 1.00 87.62 208 ARG A O 1
ATOM 1734 N N . THR A 1 209 ? -29.434 19.409 18.304 1.00 87.31 209 THR A N 1
ATOM 1735 C CA . THR A 1 209 ? -30.279 18.256 17.937 1.00 87.31 209 THR A CA 1
ATOM 1736 C C . THR A 1 209 ? -30.016 17.026 18.806 1.00 87.31 209 THR A C 1
ATOM 1738 O O . THR A 1 209 ? -30.949 16.279 19.083 1.00 87.31 209 THR A O 1
ATOM 1741 N N . PHE A 1 210 ? -28.787 16.828 19.300 1.00 85.88 210 PHE A N 1
ATOM 1742 C CA . PHE A 1 210 ? -28.432 15.606 20.029 1.00 85.88 210 PHE A CA 1
ATOM 1743 C C . PHE A 1 210 ? -29.120 15.439 21.396 1.00 85.88 210 PHE A C 1
ATOM 1745 O O . PHE A 1 210 ? -29.605 14.347 21.697 1.00 85.88 210 PHE A O 1
ATOM 1752 N N . LYS A 1 211 ? -29.127 16.465 22.273 1.00 73.50 211 LYS A N 1
ATOM 1753 C CA . LYS A 1 211 ? -29.761 16.311 23.608 1.00 73.50 211 LYS A CA 1
ATOM 1754 C C . LYS A 1 211 ? -30.100 17.566 24.416 1.00 73.50 211 LYS A C 1
ATOM 1756 O O . LYS A 1 211 ? -30.931 17.474 25.317 1.00 73.50 211 LYS A O 1
ATOM 1761 N N . THR A 1 212 ? -29.425 18.705 24.239 1.00 79.88 212 THR A N 1
ATOM 1762 C CA . THR A 1 212 ? -29.614 19.849 25.165 1.00 79.88 212 THR A CA 1
ATOM 1763 C C . THR A 1 212 ? -29.619 21.187 24.443 1.00 79.88 212 THR A C 1
ATOM 1765 O O . THR A 1 212 ? -28.754 22.041 24.636 1.00 79.88 212 THR A O 1
ATOM 1768 N N . SER A 1 213 ? -30.648 21.356 23.615 1.00 84.19 213 SER A N 1
ATOM 1769 C CA . SER A 1 213 ? -30.834 22.487 22.711 1.00 84.19 213 SER A CA 1
ATOM 1770 C C . SER A 1 213 ? -30.774 23.839 23.419 1.00 84.19 213 SER A C 1
ATOM 1772 O O . SER A 1 213 ? -30.077 24.725 22.946 1.00 84.19 213 SER A O 1
ATOM 1774 N N . THR A 1 214 ? -31.423 23.999 24.575 1.00 89.12 214 THR A N 1
ATOM 1775 C CA . THR A 1 214 ? -31.461 25.281 25.305 1.00 89.12 214 THR A CA 1
ATOM 1776 C C . THR A 1 214 ? -30.103 25.691 25.871 1.00 89.12 214 THR A C 1
ATOM 1778 O O . THR A 1 214 ? -29.715 26.848 25.735 1.00 89.12 214 THR A O 1
ATOM 1781 N N . THR A 1 215 ? -29.347 24.762 26.470 1.00 85.50 215 THR A N 1
ATOM 1782 C CA . THR A 1 215 ? -28.008 25.064 27.002 1.00 85.50 215 THR A CA 1
ATOM 1783 C C . THR A 1 215 ? -27.039 25.406 25.878 1.00 85.50 215 THR A C 1
ATOM 1785 O O . THR A 1 215 ? -26.364 26.422 25.975 1.00 85.50 215 THR A O 1
ATOM 1788 N N . SER A 1 216 ? -27.010 24.626 24.794 1.00 84.00 216 SER A N 1
ATOM 1789 C CA . SER A 1 216 ? -26.074 24.887 23.694 1.00 84.00 216 SER A CA 1
ATOM 1790 C C . SER A 1 216 ? -26.483 26.059 22.803 1.00 84.00 216 SER A C 1
ATOM 1792 O O . SER A 1 216 ? -25.622 26.726 22.248 1.00 84.00 216 SER A O 1
ATOM 1794 N N . LEU A 1 217 ? -27.773 26.396 22.715 1.00 88.06 217 LEU A N 1
ATOM 1795 C CA . LEU A 1 217 ? -28.212 27.652 22.100 1.00 88.06 217 LEU A CA 1
ATOM 1796 C C . LEU A 1 217 ? -27.817 28.856 22.973 1.00 88.06 217 LEU A C 1
ATOM 1798 O O . LEU A 1 217 ? -27.356 29.855 22.431 1.00 88.06 217 LEU A O 1
ATOM 1802 N N . LYS A 1 218 ? -27.890 28.746 24.309 1.00 90.56 218 LYS A N 1
ATOM 1803 C CA . LYS A 1 218 ? -27.361 29.774 25.222 1.00 90.56 218 LYS A CA 1
ATOM 1804 C C . LYS A 1 218 ? -25.837 29.919 25.123 1.00 90.56 218 LYS A C 1
ATOM 1806 O O . LYS A 1 218 ? -25.368 31.046 25.109 1.00 90.56 218 LYS A O 1
ATOM 1811 N N . GLU A 1 219 ? -25.084 28.817 25.050 1.00 86.94 219 GLU A N 1
ATOM 1812 C CA . GLU A 1 219 ? -23.627 28.837 24.814 1.00 86.94 219 GLU A CA 1
ATOM 1813 C C . GLU A 1 219 ? -23.324 29.621 23.515 1.00 86.94 219 GLU A C 1
ATOM 1815 O O . GLU A 1 219 ? -22.592 30.604 23.558 1.00 86.94 219 GLU A O 1
ATOM 1820 N N . VAL A 1 220 ? -23.995 29.299 22.403 1.00 87.94 220 VAL A N 1
ATOM 1821 C CA . VAL A 1 220 ? -23.844 30.009 21.113 1.00 87.94 220 VAL A CA 1
ATOM 1822 C C . VAL A 1 220 ? -24.168 31.502 21.198 1.00 87.94 220 VAL A C 1
ATOM 1824 O O . VAL A 1 220 ? -23.410 32.308 20.674 1.00 87.94 220 VAL A O 1
ATOM 1827 N N . LEU A 1 221 ? -25.259 31.888 21.870 1.00 89.94 221 LEU A N 1
ATOM 1828 C CA . LEU A 1 221 ? -25.630 33.301 22.046 1.00 89.94 221 LEU A CA 1
ATOM 1829 C C . LEU A 1 221 ? -24.650 34.086 22.934 1.00 89.94 221 LEU A C 1
ATOM 1831 O O . LEU A 1 221 ? -24.614 35.309 22.852 1.00 89.94 221 LEU A O 1
ATOM 1835 N N . LEU A 1 222 ? -23.895 33.412 23.808 1.00 92.62 222 LEU A N 1
ATOM 1836 C CA . LEU A 1 222 ? -22.881 34.043 24.661 1.00 92.62 222 LEU A CA 1
ATOM 1837 C C . LEU A 1 222 ? -21.528 34.196 23.957 1.00 92.62 222 LEU A C 1
ATOM 1839 O O . LEU A 1 222 ? -20.791 35.125 24.277 1.00 92.62 222 LEU A O 1
ATOM 1843 N N . TYR A 1 223 ? -21.202 33.287 23.036 1.00 88.81 223 TYR A N 1
ATOM 1844 C CA . TYR A 1 223 ? -19.937 33.273 22.292 1.00 88.81 223 TYR A CA 1
ATOM 1845 C C . TYR A 1 223 ? -20.047 33.830 20.860 1.00 88.81 223 TYR A C 1
ATOM 1847 O O . TYR A 1 223 ? -19.038 33.882 20.164 1.00 88.81 223 TYR A O 1
ATOM 1855 N N . ASP A 1 224 ? -21.249 34.231 20.432 1.00 88.88 224 ASP A N 1
ATOM 1856 C CA . ASP A 1 224 ? -21.589 34.677 19.068 1.00 88.88 224 ASP A CA 1
ATOM 1857 C C . ASP A 1 224 ? -21.130 33.684 17.972 1.00 88.88 224 ASP A C 1
ATOM 1859 O O . ASP A 1 224 ? -20.587 34.046 16.929 1.00 88.88 224 ASP A O 1
ATOM 1863 N N . GLU A 1 225 ? -21.314 32.379 18.225 1.00 85.00 225 GLU A N 1
ATOM 1864 C CA . GLU A 1 225 ? -20.911 31.322 17.285 1.00 85.00 225 GLU A CA 1
ATOM 1865 C C . GLU A 1 225 ? -21.798 31.329 16.021 1.00 85.00 225 GLU A C 1
ATOM 1867 O O . GLU A 1 225 ? -22.975 30.955 16.056 1.00 85.00 225 GLU A O 1
ATOM 1872 N N . HIS A 1 226 ? -21.220 31.682 14.870 1.00 86.00 226 HIS A N 1
ATOM 1873 C CA . HIS A 1 226 ? -21.889 31.576 13.570 1.00 86.00 226 HIS A CA 1
ATOM 1874 C C . HIS A 1 226 ? -21.819 30.154 12.985 1.00 86.00 226 HIS A C 1
ATOM 1876 O O . HIS A 1 226 ? -20.744 29.595 12.760 1.00 86.00 226 HIS A O 1
ATOM 1882 N N . GLU A 1 227 ? -22.983 29.585 12.668 1.00 86.69 227 GLU A N 1
ATOM 1883 C CA . GLU A 1 227 ? -23.104 28.258 12.058 1.00 86.69 227 GLU A CA 1
ATOM 1884 C C . GLU A 1 227 ? -22.735 28.288 10.565 1.00 86.69 227 GLU A C 1
ATOM 1886 O O . GLU A 1 227 ? -23.350 29.006 9.780 1.00 86.69 227 GLU A O 1
ATOM 1891 N N . GLN A 1 228 ? -21.759 27.471 10.155 1.00 87.69 228 GLN A N 1
ATOM 1892 C CA . GLN A 1 228 ? -21.269 27.437 8.767 1.00 87.69 228 GLN A CA 1
ATOM 1893 C C . GLN A 1 228 ? -22.025 26.454 7.853 1.00 87.69 228 GLN A C 1
ATOM 1895 O O . GLN A 1 228 ? -21.674 26.348 6.681 1.00 87.69 228 GLN A O 1
ATOM 1900 N N . LEU A 1 229 ? -23.020 25.719 8.375 1.00 86.88 229 LEU A N 1
ATOM 1901 C CA . LEU A 1 229 ? -23.844 24.740 7.639 1.00 86.88 229 LEU A CA 1
ATOM 1902 C C . LEU A 1 229 ? -23.018 23.686 6.867 1.00 86.88 229 LEU A C 1
ATOM 1904 O O . LEU A 1 229 ? -23.398 23.235 5.791 1.00 86.88 229 LEU A O 1
ATOM 1908 N N . LYS A 1 230 ? -21.863 23.304 7.431 1.00 87.56 230 LYS A N 1
ATOM 1909 C CA . LYS A 1 230 ? -20.957 22.276 6.885 1.00 87.56 230 LYS A CA 1
ATOM 1910 C C . LYS A 1 230 ? -21.250 20.869 7.407 1.00 87.56 230 LYS A C 1
ATOM 1912 O O . LYS A 1 230 ? -20.843 19.899 6.775 1.00 87.56 230 LYS A O 1
ATOM 1917 N N . SER A 1 231 ? -21.895 20.752 8.568 1.00 82.25 231 SER A N 1
ATOM 1918 C CA . SER A 1 231 ? -22.382 19.467 9.071 1.00 82.25 231 SER A CA 1
ATOM 1919 C C . SER A 1 231 ? -23.659 19.060 8.327 1.00 82.25 231 SER A C 1
ATOM 1921 O O . SER A 1 231 ? -24.484 19.945 8.083 1.00 82.25 231 SER A O 1
ATOM 1923 N N . PRO A 1 232 ? -23.842 17.765 8.014 1.00 78.44 232 PRO A N 1
ATOM 1924 C CA . PRO A 1 232 ? -25.101 17.244 7.482 1.00 78.44 232 PRO A CA 1
ATOM 1925 C C . PRO A 1 232 ? -26.254 17.327 8.500 1.00 78.44 232 PRO A C 1
ATOM 1927 O O . PRO A 1 232 ? -25.970 17.420 9.719 1.00 78.44 232 PRO A O 1
#

Organism: NCBI:txid392033

pLDDT: mean 74.11, std 22.69, range [25.0, 95.81]

Foldseek 3Di:
DFWWWWADDDDDDDDDDDDDDDDDDDDDDDDPDPDPDDDDDPPPVFVVVCVPDVQWDGKDADPPPRPDIDTDGDDDPPDDDDPVVVVCVVVVVVDDPDDDPFWDDKDKDWDPPVVVPPPDDDPDTTIIITTGTDDLVVVVVVVVRDDNVRTTTLPLVVCCVPVRNVSSVVSVVVVVVVVVVCLQCVVVHGHDPDLVNCPPPPFLVRNLVPPPNPVSVVVCVVVVDDGPPPDD